Protein AF-A0AAI8VIU6-F1 (afdb_monomer_lite)

Radius of gyration: 18.52 Å; chains: 1; bounding box: 50×41×47 Å

Sequence (188 aa):
MPNLDAPPQEQQRVKAFQRTLTEMCPKNLAKLFKEANEAMGIRTATTTTSPNGTTLPAFSEHVLKIEKLGPNEEHFTVIDVPGIFRQETDGVTKESDIELVMSMVKKYKILKLAKNADPTMTRTMAVLTKPDLAIEQTTQQFAIDHVMGKRSDLPLGYYIVKNRGPDDANKSLEQGQTDERSFFAKTP

pLDDT: mean 80.93, std 12.35, range [40.0, 96.25]

InterPro domains:
  IPR022812 Dynamin [PTHR11566] (58-187)
  IPR027417 P-loop containing nucleoside triphosphate hydrolase [G3DSA:3.40.50.300] (3-188)
  IPR027417 P-loop containing nucleoside triphosphate hydrolase [SSF52540] (58-167)

Secondary structure (DSSP, 8-state):
---TTS-HHHHHHHHH-----S---HHHHHHHHHHHHHHHT---SS--B-TTSPBPPS--SS--------TT--S--------------TTT--HHHHHHHHHHHHSSHHHHHHHHH-TT-TT--EEEE-GGG--SHHHHHHHHHHHTTTT--STT-EEEE-PPPTT-TT--HHHHHHHHHHHHTS--

Foldseek 3Di:
DDDPPDDPVLRVLLVPDDDDDPDDDPVVVVVSVVVNCVSQQADDPVRQADPVRHGTHNDGPDDDDDDDDDPPDDPDDDDDAPDLDPDDDPPRDDPVNNVVSVCSVVVCVSVVVCCVVPVQLQVPEAEAEDVVSVPDPVSVVVLVCQQVVVPDPHNVTYYYFYADDPVCPPPDPVRRVVVRCVVVVDDD

Structure (mmCIF, N/CA/C/O backbone):
data_AF-A0AAI8VIU6-F1
#
_entry.id   AF-A0AAI8VIU6-F1
#
loop_
_atom_site.group_PDB
_atom_site.id
_atom_site.type_symbol
_atom_site.label_atom_id
_atom_site.label_alt_id
_atom_site.label_comp_id
_atom_site.label_asym_id
_atom_site.label_entity_id
_atom_site.label_seq_id
_atom_site.pdbx_PDB_ins_code
_atom_site.Cartn_x
_atom_site.Cartn_y
_atom_site.Cartn_z
_atom_site.occupancy
_atom_site.B_iso_or_equiv
_atom_site.auth_seq_id
_atom_site.auth_comp_id
_atom_site.auth_asym_id
_atom_site.auth_atom_id
_atom_site.pdbx_PDB_model_num
ATOM 1 N N . MET A 1 1 ? -13.557 1.739 0.443 1.00 87.00 1 MET A N 1
ATOM 2 C CA . MET A 1 1 ? -14.374 0.514 0.560 1.00 87.00 1 MET A CA 1
ATOM 3 C C . MET A 1 1 ? -14.494 0.142 2.030 1.00 87.00 1 MET A C 1
ATOM 5 O O . MET A 1 1 ? -13.471 0.071 2.706 1.00 87.00 1 MET A O 1
ATOM 9 N N . PRO A 1 2 ? -15.718 -0.048 2.539 1.00 89.88 2 PRO A N 1
ATOM 10 C CA . PRO A 1 2 ? -15.951 -0.366 3.944 1.00 89.88 2 PRO A CA 1
ATOM 11 C C . PRO A 1 2 ? -15.493 -1.786 4.288 1.00 89.88 2 PRO A C 1
ATOM 13 O O . PRO A 1 2 ? -15.481 -2.678 3.441 1.00 89.88 2 PRO A O 1
ATOM 16 N N . ASN A 1 3 ? -15.167 -1.984 5.562 1.00 87.50 3 ASN A N 1
ATOM 17 C CA . ASN A 1 3 ? -14.965 -3.301 6.143 1.00 87.50 3 ASN A CA 1
ATOM 18 C C . ASN A 1 3 ? -16.354 -3.888 6.386 1.00 87.50 3 ASN A C 1
ATOM 20 O O . ASN A 1 3 ? -17.183 -3.221 7.001 1.00 87.50 3 ASN A O 1
ATOM 24 N N . LEU A 1 4 ? -16.613 -5.097 5.894 1.00 85.12 4 LEU A N 1
ATOM 25 C CA . LEU A 1 4 ? -17.936 -5.718 6.001 1.00 85.12 4 LEU A CA 1
ATOM 26 C C . LEU A 1 4 ? -18.270 -6.134 7.439 1.00 85.12 4 LEU A C 1
ATOM 28 O O . LEU A 1 4 ? -19.445 -6.201 7.783 1.00 85.12 4 LEU A O 1
ATOM 32 N N . ASP A 1 5 ? -17.240 -6.336 8.263 1.00 86.94 5 ASP A N 1
ATOM 33 C CA . ASP A 1 5 ? -17.370 -6.706 9.674 1.00 86.94 5 ASP A CA 1
ATOM 34 C C . ASP A 1 5 ? -17.577 -5.478 10.592 1.00 86.94 5 ASP A C 1
ATOM 36 O O . ASP A 1 5 ? -17.826 -5.632 11.784 1.00 86.94 5 ASP A O 1
ATOM 40 N N . ALA A 1 6 ? -17.459 -4.248 10.068 1.00 88.19 6 ALA A N 1
ATOM 41 C CA . ALA A 1 6 ? -17.579 -3.026 10.868 1.00 88.19 6 ALA A CA 1
ATOM 42 C C . ALA A 1 6 ? -19.047 -2.655 11.161 1.00 88.19 6 ALA A C 1
ATOM 44 O O . ALA A 1 6 ? -19.933 -2.999 10.371 1.00 88.19 6 ALA A O 1
ATOM 45 N N . PRO A 1 7 ? -19.331 -1.888 12.232 1.00 92.62 7 PRO A N 1
ATOM 46 C CA . PRO A 1 7 ? -20.672 -1.384 12.518 1.00 92.62 7 PRO A CA 1
ATOM 47 C C . PRO A 1 7 ? -21.303 -0.654 11.315 1.00 92.62 7 PRO A C 1
ATOM 49 O O . PRO A 1 7 ? -20.601 0.075 10.605 1.00 92.62 7 PRO A O 1
ATOM 52 N N . PRO A 1 8 ? -22.629 -0.762 11.088 1.00 93.56 8 PRO A N 1
ATOM 53 C CA . PRO A 1 8 ? -23.290 -0.149 9.931 1.00 93.56 8 PRO A CA 1
ATOM 54 C C . PRO A 1 8 ? -23.031 1.355 9.785 1.00 93.56 8 PRO A C 1
ATOM 56 O O . PRO A 1 8 ? -22.855 1.850 8.672 1.00 93.56 8 PRO A O 1
ATOM 59 N N . GLN A 1 9 ? -22.944 2.075 10.906 1.00 91.12 9 GLN A N 1
ATOM 60 C CA . GLN A 1 9 ? -22.657 3.508 10.926 1.00 91.12 9 GLN A CA 1
ATOM 61 C C . GLN A 1 9 ? -21.254 3.826 10.385 1.00 91.12 9 GLN A C 1
ATOM 63 O O . GLN A 1 9 ? -21.085 4.765 9.605 1.00 91.12 9 GLN A O 1
ATOM 68 N N . GLU A 1 10 ? -20.251 3.018 10.736 1.00 91.19 10 GLU A N 1
ATOM 69 C CA . GLU A 1 10 ? -18.896 3.147 10.194 1.00 91.19 10 GLU A CA 1
ATOM 70 C C . GLU A 1 10 ? -18.863 2.803 8.709 1.00 91.19 10 GLU A C 1
ATOM 72 O O . GLU A 1 10 ? -18.290 3.549 7.912 1.00 91.19 10 GLU A O 1
ATOM 77 N N . GLN A 1 11 ? -19.545 1.726 8.308 1.00 93.19 11 GLN A N 1
ATOM 78 C CA . GLN A 1 11 ? -19.643 1.365 6.896 1.00 93.19 11 GLN A CA 1
ATOM 79 C C . GLN A 1 11 ? -20.278 2.485 6.066 1.00 93.19 11 GLN A C 1
ATOM 81 O O . GLN A 1 11 ? -19.796 2.784 4.974 1.00 93.19 11 GLN A O 1
ATOM 86 N N . GLN A 1 12 ? -21.347 3.111 6.566 1.00 93.94 12 GLN A N 1
ATOM 87 C CA . GLN A 1 12 ? -22.023 4.212 5.884 1.00 93.94 12 GLN A CA 1
ATOM 88 C C . GLN A 1 12 ? -21.119 5.441 5.767 1.00 93.94 12 GLN A C 1
ATOM 90 O O . GLN A 1 12 ? -21.006 6.007 4.679 1.00 93.94 12 GLN A O 1
ATOM 95 N N . ARG A 1 13 ? -20.417 5.806 6.847 1.00 94.19 13 ARG A N 1
ATOM 96 C CA . ARG A 1 13 ? -19.442 6.905 6.859 1.00 94.19 13 ARG A CA 1
ATOM 97 C C . ARG A 1 13 ? -18.342 6.705 5.812 1.00 94.19 13 ARG A C 1
ATOM 99 O O . ARG A 1 13 ? -18.061 7.616 5.040 1.00 94.19 13 ARG A O 1
ATOM 106 N N . VAL A 1 14 ? -17.780 5.500 5.723 1.00 95.25 14 VAL A N 1
ATOM 107 C CA . VAL A 1 14 ? -16.731 5.167 4.743 1.00 95.25 14 VAL A CA 1
ATOM 108 C C . VAL A 1 14 ? -17.271 5.097 3.315 1.00 95.25 14 VAL A C 1
ATOM 110 O O . VAL A 1 14 ? -16.580 5.503 2.386 1.00 95.25 14 VAL A O 1
ATOM 113 N N . LYS A 1 15 ? -18.498 4.601 3.103 1.00 94.50 15 LYS A N 1
ATOM 114 C CA . LYS A 1 15 ? -19.142 4.597 1.774 1.00 94.50 15 LYS A CA 1
ATOM 115 C C . LYS A 1 15 ? -19.434 6.012 1.267 1.00 94.50 15 LYS A C 1
ATOM 117 O O . LYS A 1 15 ? -19.344 6.247 0.065 1.00 94.50 15 LYS A O 1
ATOM 122 N N . ALA A 1 16 ? -19.782 6.931 2.168 1.00 95.56 16 ALA A N 1
ATOM 123 C CA . ALA A 1 16 ? -20.054 8.328 1.839 1.00 95.56 16 ALA A CA 1
ATOM 124 C C . ALA A 1 16 ? -18.782 9.120 1.490 1.00 95.56 16 ALA A C 1
ATOM 126 O O . ALA A 1 16 ? -18.861 10.169 0.851 1.00 95.56 16 ALA A O 1
ATOM 127 N N . PHE A 1 17 ? -17.603 8.634 1.886 1.00 96.25 17 PHE A N 1
ATOM 128 C CA . PHE A 1 17 ? -16.340 9.273 1.545 1.00 96.25 17 PHE A CA 1
ATOM 129 C C . PHE A 1 17 ? -15.991 9.052 0.068 1.00 96.25 17 PHE A C 1
ATOM 131 O O . PHE A 1 17 ? -15.574 7.967 -0.338 1.00 96.25 17 PHE A O 1
ATOM 138 N N . GLN A 1 18 ? -16.139 10.107 -0.732 1.00 94.88 18 GLN A N 1
ATOM 139 C CA . GLN A 1 18 ? -15.708 10.154 -2.128 1.00 94.88 18 GLN A CA 1
ATOM 140 C C . GLN A 1 18 ? -15.050 11.499 -2.430 1.00 94.88 18 GLN A C 1
ATOM 142 O O . GLN A 1 18 ? -15.505 12.547 -1.958 1.00 94.88 18 GLN A O 1
ATOM 147 N N . ARG A 1 19 ? -13.971 11.474 -3.214 1.00 94.31 19 ARG A N 1
ATOM 148 C CA . ARG A 1 19 ? -13.240 12.661 -3.665 1.00 94.31 19 ARG A CA 1
ATOM 149 C C . ARG A 1 19 ? -12.858 12.503 -5.125 1.00 94.31 19 ARG A C 1
ATOM 151 O O . ARG A 1 19 ? -12.429 11.432 -5.534 1.00 94.31 19 ARG A O 1
ATOM 158 N N . THR A 1 20 ? -12.994 13.590 -5.873 1.00 94.25 20 THR A N 1
ATOM 159 C CA . THR A 1 20 ? -12.496 13.706 -7.246 1.00 94.25 20 THR A CA 1
ATOM 160 C C . THR A 1 20 ? -11.445 14.802 -7.262 1.00 94.25 20 THR A C 1
ATOM 162 O O . THR A 1 20 ? -11.694 15.900 -6.763 1.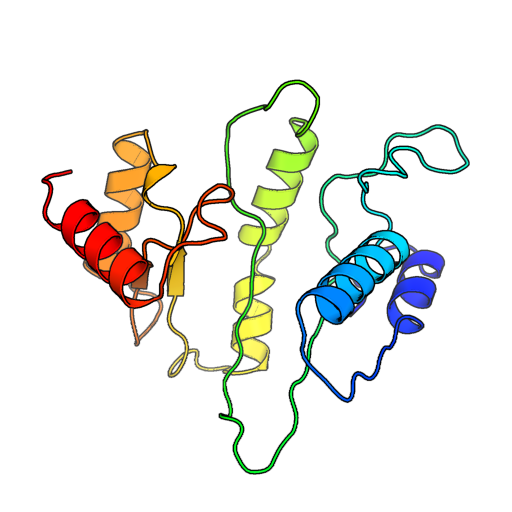00 94.25 20 THR A O 1
ATOM 165 N N . LEU A 1 21 ? -10.268 14.494 -7.798 1.00 91.12 21 LEU A N 1
ATOM 166 C CA . LEU A 1 21 ? -9.162 15.432 -7.946 1.00 91.12 21 LEU A CA 1
ATOM 167 C C . LEU A 1 21 ? -8.860 15.580 -9.437 1.00 91.12 21 LEU A C 1
ATOM 169 O O . LEU A 1 21 ? -8.736 14.581 -10.137 1.00 91.12 21 LEU A O 1
ATOM 173 N N . THR A 1 22 ? -8.729 16.816 -9.911 1.00 89.06 22 THR A N 1
ATOM 174 C CA . THR A 1 22 ? -8.290 17.110 -11.286 1.00 89.06 22 THR A CA 1
ATOM 175 C C . THR A 1 22 ? -6.771 17.054 -11.422 1.00 89.06 22 THR A C 1
ATOM 177 O O . THR A 1 22 ? -6.258 16.792 -12.504 1.00 89.06 22 THR A O 1
ATOM 180 N N . GLU A 1 23 ? -6.050 17.268 -10.318 1.00 87.19 23 GLU A N 1
ATOM 181 C CA . GLU A 1 23 ? -4.590 17.288 -10.272 1.00 87.19 23 GLU A CA 1
ATOM 182 C C . GLU A 1 23 ? -4.052 16.450 -9.109 1.00 87.19 23 GLU A C 1
ATOM 184 O O . GLU A 1 23 ? -4.394 16.662 -7.937 1.00 87.19 23 GLU A O 1
ATOM 189 N N . MET A 1 24 ? -3.143 15.535 -9.444 1.00 84.19 24 MET A N 1
ATOM 190 C CA . MET A 1 24 ? -2.381 14.718 -8.500 1.00 84.19 24 MET A CA 1
ATOM 191 C C . MET A 1 24 ? -1.124 15.471 -8.055 1.00 84.19 24 MET A C 1
ATOM 193 O O . MET A 1 24 ? -0.029 15.223 -8.551 1.00 84.19 24 MET A O 1
ATOM 197 N N . CYS A 1 25 ? -1.281 16.409 -7.120 1.00 88.00 25 CYS A N 1
ATOM 198 C CA . CYS A 1 25 ? -0.155 17.107 -6.497 1.00 88.00 25 CYS A CA 1
ATOM 199 C C . CYS A 1 25 ? 0.010 16.705 -5.017 1.00 88.00 25 CYS A C 1
ATOM 201 O O . CYS A 1 25 ? -0.971 16.307 -4.374 1.00 88.00 25 CYS A O 1
ATOM 203 N N . PRO A 1 26 ? 1.219 16.845 -4.432 1.00 86.38 26 PRO A N 1
ATOM 204 C CA . PRO A 1 26 ? 1.483 16.443 -3.047 1.00 86.38 26 PRO A CA 1
ATOM 205 C C . PRO A 1 26 ? 0.524 17.071 -2.029 1.00 86.38 26 PRO A C 1
ATOM 207 O O . PRO A 1 26 ? 0.070 16.402 -1.105 1.00 86.38 26 PRO A O 1
ATOM 210 N N . LYS A 1 27 ? 0.152 18.342 -2.225 1.00 89.38 27 LYS A N 1
ATOM 211 C CA . LYS A 1 27 ? -0.776 19.064 -1.343 1.00 89.38 27 LYS A CA 1
ATOM 212 C C . LYS A 1 27 ? -2.185 18.463 -1.368 1.00 89.38 27 LYS A C 1
ATOM 214 O O . LYS A 1 27 ? -2.793 18.286 -0.313 1.00 89.38 27 LYS A O 1
ATOM 219 N N . ASN A 1 28 ? -2.696 18.139 -2.557 1.00 91.50 28 ASN A N 1
ATOM 220 C CA . ASN A 1 28 ? -4.022 17.540 -2.714 1.00 91.50 28 ASN A CA 1
ATOM 221 C C . ASN A 1 28 ? -4.056 16.124 -2.134 1.00 91.50 28 ASN A C 1
ATOM 223 O O . ASN A 1 28 ? -5.004 15.778 -1.434 1.00 91.50 28 ASN A O 1
ATOM 227 N N . LEU A 1 29 ? -2.998 15.340 -2.359 1.00 90.88 29 LEU A N 1
ATOM 228 C CA . LEU A 1 29 ? -2.859 14.001 -1.787 1.00 90.88 29 LEU A CA 1
ATOM 229 C C . LEU A 1 29 ? -2.755 14.033 -0.260 1.00 90.88 29 LEU A C 1
ATOM 231 O O . LEU A 1 29 ? -3.456 13.283 0.409 1.00 90.88 29 LEU A O 1
ATOM 235 N N . ALA A 1 30 ? -1.958 14.937 0.311 1.00 89.12 30 ALA A N 1
ATOM 236 C CA . ALA A 1 30 ? -1.862 15.090 1.763 1.00 89.12 30 ALA A CA 1
ATOM 237 C C . ALA A 1 30 ? -3.226 15.423 2.392 1.00 89.12 30 ALA A C 1
ATOM 239 O O . ALA A 1 30 ? -3.609 14.841 3.409 1.00 89.12 30 ALA A O 1
ATOM 240 N N . LYS A 1 31 ? -3.994 16.317 1.754 1.00 91.06 31 LYS A N 1
ATOM 241 C CA . LYS A 1 31 ? -5.365 16.632 2.171 1.00 91.06 31 LYS A CA 1
ATOM 242 C C . LYS A 1 31 ? -6.286 15.412 2.050 1.00 91.06 31 LYS A C 1
ATOM 244 O O . LYS A 1 31 ? -7.005 15.114 2.998 1.00 91.06 31 LYS A O 1
ATOM 249 N N . LEU A 1 32 ? -6.230 14.693 0.927 1.00 93.88 32 LEU A N 1
ATOM 250 C CA . LEU A 1 32 ? -7.004 13.469 0.703 1.00 93.88 32 LEU A CA 1
ATOM 251 C C . LEU A 1 32 ? -6.738 12.433 1.798 1.00 93.88 32 LEU A C 1
ATOM 253 O O . LEU A 1 32 ? -7.688 11.909 2.369 1.00 93.88 32 LEU A O 1
ATOM 257 N N . PHE A 1 33 ? -5.469 12.161 2.113 1.00 91.12 33 PHE A N 1
ATOM 258 C CA . PHE A 1 33 ? -5.102 11.196 3.147 1.00 91.12 33 PHE A CA 1
ATOM 259 C C . PHE A 1 33 ? -5.591 11.622 4.528 1.00 91.12 33 PHE A C 1
ATOM 261 O O . PHE A 1 33 ? -6.117 10.792 5.263 1.00 91.12 33 PHE A O 1
ATOM 268 N N . LYS A 1 34 ? -5.502 12.913 4.868 1.00 90.50 34 LYS A N 1
ATOM 269 C CA . LYS A 1 34 ? -6.047 13.419 6.132 1.00 90.50 34 LYS A CA 1
ATOM 270 C C . LYS A 1 34 ? -7.551 13.149 6.247 1.00 90.50 34 LYS A C 1
ATOM 272 O O . LYS A 1 34 ? -7.992 12.566 7.233 1.00 90.50 34 LYS A O 1
ATOM 277 N N . GLU A 1 35 ? -8.323 13.530 5.234 1.00 92.81 35 GLU A N 1
ATOM 278 C CA . GLU A 1 35 ? -9.779 13.342 5.244 1.00 92.81 35 GLU A CA 1
ATOM 279 C C . GLU A 1 35 ? -10.170 11.856 5.197 1.00 92.81 35 GLU A C 1
ATOM 281 O O . GLU A 1 35 ? -11.150 11.444 5.817 1.00 92.81 35 GLU A O 1
ATOM 286 N N . ALA A 1 36 ? -9.390 11.034 4.493 1.00 93.94 36 ALA A N 1
ATOM 287 C CA . ALA A 1 36 ? -9.575 9.591 4.451 1.00 93.94 36 ALA A CA 1
ATOM 288 C C . ALA A 1 36 ? -9.325 8.953 5.828 1.00 93.94 36 ALA A C 1
ATOM 290 O O . ALA A 1 36 ? -10.112 8.110 6.256 1.00 93.94 36 ALA A O 1
ATOM 291 N N . ASN A 1 37 ? -8.283 9.383 6.549 1.00 91.12 37 ASN A N 1
ATOM 292 C CA . ASN A 1 37 ? -7.990 8.917 7.907 1.00 91.12 37 ASN A CA 1
ATOM 293 C C . ASN A 1 37 ? -9.135 9.255 8.868 1.00 91.12 37 ASN A C 1
ATOM 295 O O . ASN A 1 37 ? -9.598 8.392 9.617 1.00 91.12 37 ASN A O 1
ATOM 299 N N . GLU A 1 38 ? -9.652 10.484 8.789 1.00 90.25 38 GLU A N 1
ATOM 300 C CA . GLU A 1 38 ? -10.825 10.915 9.552 1.00 90.25 38 GLU A CA 1
ATOM 301 C C . GLU A 1 38 ? -12.051 10.059 9.213 1.00 90.25 38 GLU A C 1
ATOM 303 O O . GLU A 1 38 ? -12.700 9.545 10.120 1.00 90.25 38 GLU A O 1
ATOM 308 N N . ALA A 1 39 ? -12.339 9.827 7.926 1.00 92.88 39 ALA A N 1
ATOM 309 C CA . ALA A 1 39 ? -13.462 9.004 7.470 1.00 92.88 39 ALA A CA 1
ATOM 310 C C . ALA A 1 39 ? -13.328 7.517 7.835 1.00 92.88 39 ALA A C 1
ATOM 312 O O . ALA A 1 39 ? -14.340 6.841 8.016 1.00 92.88 39 ALA A O 1
ATOM 313 N N . MET A 1 40 ? -12.102 7.010 7.972 1.00 92.25 40 MET A N 1
ATOM 314 C CA . MET A 1 40 ? -11.817 5.645 8.420 1.00 92.25 40 MET A CA 1
ATOM 315 C C . MET A 1 40 ? -11.732 5.522 9.945 1.00 92.25 40 MET A C 1
ATOM 317 O O . MET A 1 40 ? -11.794 4.412 10.461 1.00 92.25 40 MET A O 1
ATOM 321 N N . GLY A 1 41 ? -11.690 6.640 10.679 1.00 89.44 41 GLY A N 1
ATOM 322 C CA . GLY A 1 41 ? -11.668 6.651 12.145 1.00 89.44 41 GLY A CA 1
ATOM 323 C C . GLY A 1 41 ? -10.330 6.216 12.741 1.00 89.44 41 GLY A C 1
ATOM 324 O O . GLY A 1 41 ? -10.317 5.630 13.818 1.00 89.44 41 GLY A O 1
ATOM 325 N N . ILE A 1 42 ? -9.224 6.482 12.047 1.00 87.50 42 ILE A N 1
ATOM 326 C CA . ILE A 1 42 ? -7.872 6.206 12.549 1.00 87.50 42 ILE A CA 1
ATOM 327 C C . ILE A 1 42 ? -7.213 7.480 13.055 1.00 87.50 42 ILE A C 1
ATOM 329 O O . ILE A 1 42 ? -7.580 8.587 12.649 1.00 87.50 42 ILE A O 1
ATOM 333 N N . ARG A 1 43 ? -6.246 7.329 13.963 1.00 83.62 43 ARG A N 1
ATOM 334 C CA . ARG A 1 43 ? -5.577 8.477 14.578 1.00 83.62 43 ARG A CA 1
ATOM 335 C C . ARG A 1 43 ? -4.882 9.337 13.520 1.00 83.62 43 ARG A C 1
ATOM 337 O O . ARG A 1 43 ? -4.262 8.836 12.584 1.00 83.62 43 ARG A O 1
ATOM 344 N N . THR A 1 44 ? -4.929 10.647 13.714 1.00 80.56 44 THR A N 1
ATOM 345 C CA . THR A 1 44 ? -4.166 11.628 12.937 1.00 80.56 44 THR A CA 1
ATOM 346 C C . THR A 1 44 ? -3.268 12.439 13.868 1.00 80.56 44 THR A C 1
ATOM 348 O O . THR A 1 44 ? -3.397 12.365 15.090 1.00 80.56 44 THR A O 1
ATOM 351 N N . ALA A 1 45 ? -2.375 13.254 13.301 1.00 74.00 45 ALA A N 1
ATOM 352 C CA . ALA A 1 45 ? -1.532 14.160 14.086 1.00 74.00 45 ALA A CA 1
ATOM 353 C C . ALA A 1 45 ? -2.347 15.128 14.966 1.00 74.00 45 ALA A C 1
ATOM 355 O O . ALA A 1 45 ? -1.873 15.555 16.013 1.00 74.00 45 ALA A O 1
ATOM 356 N N . THR A 1 46 ? -3.574 15.464 14.554 1.00 76.44 46 THR A N 1
ATOM 357 C CA . THR A 1 46 ? -4.446 16.418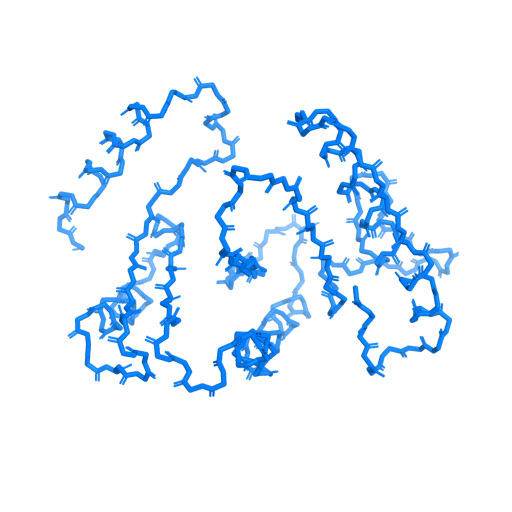 15.255 1.00 76.44 46 THR A CA 1
ATOM 358 C C . THR A 1 46 ? -5.563 15.753 16.055 1.00 76.44 46 THR A C 1
ATOM 360 O O . THR A 1 46 ? -6.202 16.415 16.866 1.00 76.44 46 THR A O 1
ATOM 363 N N . THR A 1 47 ? -5.834 14.467 15.827 1.00 78.25 47 THR A N 1
ATOM 364 C CA . THR A 1 47 ? -6.987 13.773 16.409 1.00 78.25 47 THR A CA 1
ATOM 365 C C . THR A 1 47 ? -6.578 12.373 16.832 1.00 78.25 47 THR A C 1
ATOM 367 O O . THR A 1 47 ? -6.454 11.465 16.013 1.00 78.25 47 THR A O 1
ATOM 370 N N . THR A 1 48 ? -6.349 12.204 18.132 1.00 80.88 48 THR A N 1
ATOM 371 C CA . THR A 1 48 ? -5.853 10.951 18.718 1.00 80.88 48 THR A CA 1
ATOM 372 C C . THR A 1 48 ? -6.908 10.217 19.541 1.00 80.88 48 THR A C 1
ATOM 374 O O . THR A 1 48 ? -6.716 9.042 19.853 1.00 80.88 48 THR A O 1
ATOM 377 N N . THR A 1 49 ? -8.024 10.875 19.862 1.00 82.31 49 THR A N 1
ATOM 378 C CA . THR A 1 49 ? -9.113 10.338 20.679 1.00 82.31 49 THR A CA 1
ATOM 379 C C . THR A 1 49 ? -10.466 10.466 19.980 1.00 82.31 49 THR A C 1
ATOM 381 O O . THR A 1 49 ? -10.734 11.405 19.232 1.00 82.31 49 THR A O 1
ATOM 384 N N . SER A 1 50 ? -11.319 9.477 20.223 1.00 77.88 50 SER A N 1
ATOM 385 C CA . SER A 1 50 ? -12.738 9.455 19.886 1.00 77.88 50 SER A CA 1
ATOM 386 C C . SER A 1 50 ? -13.515 10.448 20.766 1.00 77.88 50 SER A C 1
ATOM 388 O O . SER A 1 50 ? -13.068 10.732 21.882 1.00 77.88 50 SER A O 1
ATOM 390 N N . PRO A 1 51 ? -14.710 10.919 20.346 1.00 76.38 51 PRO A N 1
ATOM 391 C CA . PRO A 1 51 ? -15.613 11.709 21.194 1.00 76.38 51 PRO A CA 1
ATOM 392 C C . PRO A 1 51 ? -15.897 11.089 22.570 1.00 76.38 51 PRO A C 1
ATOM 394 O O . PRO A 1 51 ? -16.166 11.807 23.526 1.00 76.38 51 PRO A O 1
ATOM 397 N N . ASN A 1 52 ? -15.779 9.763 22.687 1.00 77.88 52 ASN A N 1
ATOM 398 C CA . ASN A 1 52 ? -15.998 9.023 23.931 1.00 77.88 52 ASN A CA 1
ATOM 399 C C . ASN A 1 52 ? -14.731 8.924 24.810 1.00 77.88 52 ASN A C 1
ATOM 401 O O . ASN A 1 52 ? -14.703 8.150 25.762 1.00 77.88 52 ASN A O 1
ATOM 405 N N . GLY A 1 53 ? -13.657 9.646 24.471 1.00 78.56 53 GLY A N 1
ATOM 406 C CA . GLY A 1 53 ? -12.393 9.667 25.216 1.00 78.56 53 GLY A CA 1
ATOM 407 C C . GLY A 1 53 ? -11.455 8.484 24.951 1.00 78.56 53 GLY A C 1
ATOM 408 O O . GLY A 1 53 ? -10.352 8.448 25.492 1.00 78.56 53 GLY A O 1
ATOM 409 N N . THR A 1 54 ? -11.840 7.524 24.106 1.00 81.06 5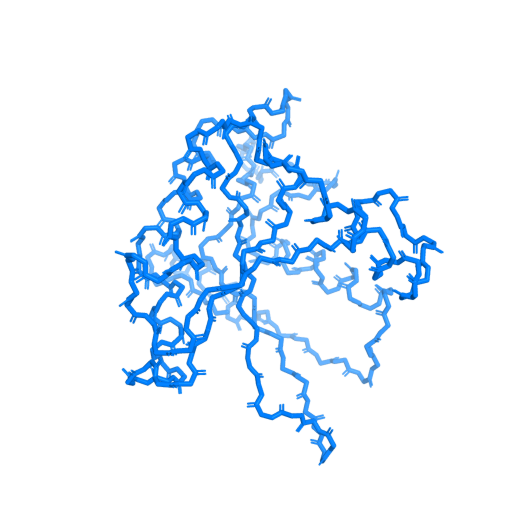4 THR A N 1
ATOM 410 C CA . THR A 1 54 ? -10.996 6.368 23.764 1.00 81.06 54 THR A CA 1
ATOM 411 C C . THR A 1 54 ? -9.945 6.728 22.716 1.00 81.06 54 THR A C 1
ATOM 413 O O . THR A 1 54 ? -10.214 7.499 21.800 1.00 81.06 54 THR A O 1
ATOM 416 N N . THR A 1 55 ? -8.732 6.178 22.818 1.00 80.88 55 THR A N 1
ATOM 417 C CA . THR A 1 55 ? -7.694 6.370 21.789 1.00 80.88 55 THR A CA 1
ATOM 418 C C . THR A 1 55 ? -8.137 5.749 20.463 1.00 80.88 55 THR A C 1
ATOM 420 O O . THR A 1 55 ? -8.589 4.606 20.444 1.00 80.88 55 THR A O 1
ATOM 423 N N . LEU A 1 56 ? -7.993 6.488 19.360 1.00 82.50 56 LEU A N 1
ATOM 424 C CA . LEU A 1 56 ? -8.268 5.968 18.019 1.00 82.50 56 LEU A CA 1
ATOM 425 C C . LEU A 1 56 ? -7.188 4.960 17.590 1.00 82.50 56 LEU A C 1
ATOM 427 O O . LEU A 1 56 ? -6.016 5.159 17.927 1.00 82.50 56 LEU A O 1
ATOM 431 N N . PRO A 1 57 ? -7.553 3.911 16.830 1.00 82.88 57 PRO A N 1
ATOM 432 C CA . PRO A 1 57 ? -6.595 2.929 16.330 1.00 82.88 57 PRO A CA 1
ATOM 433 C C . PRO A 1 57 ? -5.608 3.555 15.335 1.00 82.88 57 PRO A C 1
ATOM 435 O O . PRO A 1 57 ? -5.923 4.543 14.662 1.00 82.88 57 PRO A O 1
ATOM 438 N N . ALA A 1 58 ? -4.412 2.971 15.223 1.00 78.06 58 ALA A N 1
ATOM 439 C CA . ALA A 1 58 ? -3.412 3.404 14.246 1.00 78.06 58 ALA A CA 1
ATOM 440 C C . ALA A 1 58 ? -3.746 2.937 12.816 1.00 78.06 58 ALA A C 1
ATOM 442 O O . ALA A 1 58 ? -3.418 3.625 11.851 1.00 78.06 58 ALA A O 1
ATOM 443 N N . PHE A 1 59 ? -4.437 1.799 12.680 1.00 82.00 59 PHE A N 1
ATOM 444 C CA . PHE A 1 59 ? -4.796 1.193 11.395 1.00 82.00 59 PHE A CA 1
ATOM 445 C C . PHE A 1 59 ? -6.302 0.940 11.273 1.00 82.00 59 PHE A C 1
ATOM 447 O O . PHE A 1 59 ? -7.015 0.820 12.268 1.00 82.00 59 PHE A O 1
ATOM 454 N N . SER A 1 60 ? -6.791 0.839 10.034 1.00 85.31 60 SER A N 1
ATOM 455 C CA . SER A 1 60 ? -8.186 0.514 9.721 1.00 85.31 60 SER A CA 1
ATOM 456 C C . SER A 1 60 ? -8.262 -0.668 8.773 1.00 85.31 60 SER A C 1
ATOM 458 O O . SER A 1 60 ? -7.477 -0.762 7.835 1.00 85.31 60 SER A O 1
ATOM 460 N N . GLU A 1 61 ? -9.248 -1.547 8.968 1.00 84.81 61 GLU A N 1
ATOM 461 C CA . GLU A 1 61 ? -9.568 -2.598 7.991 1.00 84.81 61 GLU A CA 1
ATOM 462 C C . GLU A 1 61 ? -10.359 -2.075 6.778 1.00 84.81 61 GLU A C 1
ATOM 464 O O . GLU A 1 61 ? -10.692 -2.844 5.869 1.00 84.81 61 GLU A O 1
ATOM 469 N N . HIS A 1 62 ? -10.709 -0.788 6.765 1.00 88.94 62 HIS A N 1
ATOM 470 C CA . HIS A 1 62 ? -11.248 -0.111 5.593 1.00 88.94 62 HIS A CA 1
ATOM 471 C C . HIS A 1 62 ? -10.165 0.079 4.525 1.00 88.94 62 HIS A C 1
ATOM 473 O O . HIS A 1 62 ? -9.005 0.322 4.834 1.00 88.94 62 HIS A O 1
ATOM 479 N N . VAL A 1 63 ? -10.553 -0.003 3.250 1.00 88.69 63 VAL A N 1
ATOM 480 C CA . VAL A 1 63 ? -9.619 0.141 2.121 1.00 88.69 63 VAL A CA 1
ATOM 481 C C . VAL A 1 63 ? -9.845 1.485 1.445 1.00 88.69 63 VAL A C 1
ATOM 483 O O . VAL A 1 63 ? -10.937 1.735 0.923 1.00 88.69 63 VAL A O 1
ATOM 486 N N . LEU A 1 64 ? -8.828 2.344 1.401 1.00 91.50 64 LEU A N 1
ATOM 487 C CA . LEU A 1 64 ? -8.843 3.525 0.542 1.00 91.50 64 LEU A CA 1
ATOM 488 C C . LEU A 1 64 ? -8.555 3.092 -0.902 1.00 91.50 64 LEU A C 1
ATOM 490 O O . LEU A 1 64 ? -7.510 2.518 -1.184 1.00 91.50 64 LEU A O 1
ATOM 494 N N . LYS A 1 65 ? -9.495 3.357 -1.813 1.00 91.50 65 LYS A N 1
ATOM 495 C CA . LYS A 1 65 ? -9.336 3.088 -3.247 1.00 91.50 65 LYS A CA 1
ATOM 496 C C . LYS A 1 65 ? -9.085 4.415 -3.956 1.00 91.50 65 LYS A C 1
ATOM 498 O O . LYS A 1 65 ? -9.911 5.318 -3.844 1.00 91.50 65 LYS A O 1
ATOM 503 N N . ILE A 1 66 ? -7.961 4.520 -4.658 1.00 91.50 66 ILE A N 1
ATOM 504 C CA . ILE A 1 66 ? -7.606 5.680 -5.482 1.00 91.50 66 ILE A CA 1
ATOM 505 C C . ILE A 1 66 ? -7.589 5.209 -6.933 1.00 91.50 66 ILE A C 1
ATOM 507 O O . ILE A 1 66 ? -6.904 4.243 -7.257 1.00 91.50 66 ILE A O 1
ATOM 511 N N . GLU A 1 67 ? -8.359 5.871 -7.793 1.00 91.25 67 GLU A N 1
ATOM 512 C CA . GLU A 1 67 ? -8.466 5.536 -9.215 1.00 91.25 67 GLU A CA 1
ATOM 513 C C . GLU A 1 67 ? -7.967 6.718 -10.040 1.00 91.25 67 GLU A C 1
ATOM 515 O O . GLU A 1 67 ? -8.538 7.808 -9.984 1.00 91.25 67 GLU A O 1
ATOM 520 N N . LYS A 1 68 ? -6.886 6.502 -10.794 1.00 90.38 68 LYS A N 1
ATOM 521 C CA . LYS A 1 68 ? -6.389 7.454 -11.785 1.00 90.38 68 LYS A CA 1
ATOM 522 C C . LYS A 1 68 ? -6.926 7.023 -13.146 1.00 90.38 68 LYS A C 1
ATOM 524 O O . LYS A 1 68 ? -6.687 5.899 -13.573 1.00 90.38 68 LYS A O 1
ATOM 529 N N . LEU A 1 69 ? -7.696 7.898 -13.785 1.00 88.25 69 LEU A N 1
ATOM 530 C CA . LEU A 1 69 ? -8.378 7.621 -15.046 1.00 88.25 69 LEU A CA 1
ATOM 531 C C . LEU A 1 69 ? -7.797 8.518 -16.136 1.00 88.25 69 LEU A C 1
ATOM 533 O O . LEU A 1 69 ? -7.649 9.723 -15.933 1.00 88.25 69 LEU A O 1
ATOM 537 N N . GLY A 1 70 ? -7.508 7.947 -17.298 1.00 87.81 70 GLY A N 1
ATOM 538 C CA . GLY A 1 70 ? -7.033 8.699 -18.450 1.00 87.81 70 GLY A CA 1
ATOM 539 C C . GLY A 1 70 ? -6.658 7.781 -19.612 1.00 87.81 70 GLY A C 1
ATOM 540 O O . GLY A 1 70 ? -6.421 6.595 -19.399 1.00 87.81 70 GLY A O 1
ATOM 541 N N . PRO A 1 71 ? -6.589 8.312 -20.843 1.00 90.62 71 PRO A N 1
ATOM 542 C CA . PRO A 1 71 ? -6.252 7.522 -22.030 1.00 90.62 71 PRO A CA 1
ATOM 543 C C . PRO A 1 71 ? -4.799 7.019 -22.042 1.00 90.62 71 PRO A C 1
ATOM 545 O O . PRO A 1 71 ? -4.487 6.096 -22.783 1.00 90.62 71 PRO A O 1
ATOM 548 N N . ASN A 1 72 ? -3.926 7.620 -21.226 1.00 89.38 72 ASN A N 1
ATOM 549 C CA . ASN A 1 72 ? -2.500 7.292 -21.134 1.00 89.38 72 ASN A CA 1
ATOM 550 C C . ASN A 1 72 ? -2.146 6.544 -19.837 1.00 89.38 72 ASN A C 1
ATOM 552 O O . ASN A 1 72 ? -0.974 6.457 -19.484 1.00 89.38 72 ASN A O 1
ATOM 556 N N . GLU A 1 73 ? -3.144 6.080 -19.083 1.00 87.56 73 GLU A N 1
ATOM 557 C CA . GLU A 1 73 ? -2.918 5.367 -17.827 1.00 87.56 73 GLU A CA 1
ATOM 558 C C . GLU A 1 73 ? -2.788 3.866 -18.069 1.00 87.56 73 GLU A C 1
ATOM 560 O O . GLU A 1 73 ? -3.560 3.269 -18.820 1.00 87.56 73 GLU A O 1
ATOM 565 N N . GLU A 1 74 ? -1.824 3.239 -17.402 1.00 84.50 74 GLU A N 1
ATOM 566 C CA . GLU A 1 74 ? -1.667 1.790 -17.455 1.00 84.50 74 GLU A CA 1
ATOM 567 C C . GLU A 1 74 ? -2.760 1.085 -16.643 1.00 84.50 74 GLU A C 1
ATOM 569 O O . GLU A 1 74 ? -3.177 1.538 -15.575 1.00 84.50 74 GLU A O 1
ATOM 574 N N . HIS A 1 75 ? -3.196 -0.081 -17.122 1.00 85.50 75 HIS A N 1
ATOM 575 C CA . HIS A 1 75 ? -4.153 -0.933 -16.417 1.00 85.50 75 HIS A CA 1
ATOM 576 C C . HIS A 1 75 ? -3.446 -1.751 -15.328 1.00 85.50 75 HIS A C 1
ATOM 578 O O . HIS A 1 75 ? -3.335 -2.976 -15.413 1.00 85.50 75 HIS A O 1
ATOM 584 N N . PHE A 1 76 ? -2.952 -1.065 -14.300 1.00 85.38 76 PHE A N 1
ATOM 585 C CA . PHE A 1 76 ? -2.225 -1.668 -13.189 1.00 85.38 76 PHE A CA 1
ATOM 586 C C . PHE A 1 76 ? -2.849 -1.300 -11.837 1.00 85.38 76 PHE A C 1
ATOM 588 O O . PHE A 1 76 ? -3.491 -0.265 -11.679 1.00 85.38 76 PHE A O 1
ATOM 595 N N . THR A 1 77 ? -2.704 -2.180 -10.845 1.00 85.94 77 THR A N 1
ATOM 596 C CA . THR A 1 77 ? -3.230 -1.981 -9.489 1.00 85.94 77 THR A CA 1
ATOM 597 C C . THR A 1 77 ? -2.116 -2.184 -8.479 1.00 85.94 77 THR A C 1
ATOM 599 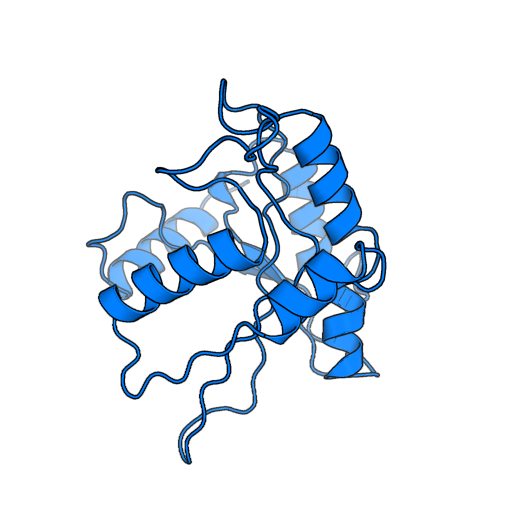O O . THR A 1 77 ? -1.551 -3.270 -8.384 1.00 85.94 77 THR A O 1
ATOM 602 N N . VAL A 1 78 ? -1.851 -1.146 -7.688 1.00 87.44 78 VAL A N 1
ATOM 603 C CA . VAL A 1 78 ? -0.981 -1.227 -6.513 1.00 87.44 78 VAL A CA 1
ATOM 604 C C . VAL A 1 78 ? -1.854 -1.416 -5.284 1.00 87.44 78 VAL A C 1
ATOM 606 O O . VAL A 1 78 ? -2.795 -0.653 -5.061 1.00 87.44 78 VAL A O 1
ATOM 609 N N . ILE A 1 79 ? -1.532 -2.425 -4.479 1.00 83.69 79 ILE A N 1
ATOM 610 C CA . ILE A 1 79 ? -2.138 -2.630 -3.165 1.00 83.69 79 ILE A CA 1
ATOM 611 C C . ILE A 1 79 ? -1.058 -2.316 -2.135 1.00 83.69 79 ILE A C 1
ATOM 613 O O . ILE A 1 79 ? -0.130 -3.102 -1.961 1.00 83.69 79 ILE A O 1
ATOM 617 N N . ASP A 1 80 ? -1.176 -1.160 -1.483 1.00 83.50 80 ASP A N 1
ATOM 618 C CA . ASP A 1 80 ? -0.332 -0.817 -0.339 1.00 83.50 80 ASP A CA 1
ATOM 619 C C . ASP A 1 80 ? -0.921 -1.417 0.939 1.00 83.50 80 ASP A C 1
ATOM 621 O O . ASP A 1 80 ? -2.138 -1.405 1.152 1.00 83.50 80 ASP A O 1
ATOM 625 N N . VAL A 1 81 ? -0.052 -1.989 1.766 1.00 74.75 81 VAL A N 1
ATOM 626 C CA . VAL A 1 81 ? -0.441 -2.764 2.943 1.00 74.75 81 VAL A CA 1
ATOM 627 C C . VAL A 1 81 ? 0.340 -2.254 4.146 1.00 74.75 81 VAL A C 1
ATOM 629 O O . VAL A 1 81 ? 1.533 -1.974 4.015 1.00 74.75 81 VAL A O 1
ATOM 632 N N . PRO A 1 82 ? -0.292 -2.126 5.328 1.00 70.00 82 PRO A N 1
ATOM 633 C CA . PRO A 1 82 ? 0.420 -1.725 6.531 1.00 70.00 82 PRO A CA 1
ATOM 634 C C . PRO A 1 82 ? 1.656 -2.598 6.762 1.00 70.00 82 PRO A C 1
ATOM 636 O O . PRO A 1 82 ? 1.584 -3.827 6.702 1.00 70.00 82 PRO A O 1
ATOM 639 N N . GLY A 1 83 ? 2.799 -1.954 7.006 1.00 63.16 83 GLY A N 1
ATOM 640 C CA . GLY A 1 83 ? 4.057 -2.653 7.238 1.00 63.16 83 GLY A CA 1
ATOM 641 C C . GLY A 1 83 ? 3.989 -3.509 8.501 1.00 63.16 83 GLY A C 1
ATOM 642 O O . GLY A 1 83 ? 3.578 -3.031 9.557 1.00 63.16 83 GLY A O 1
ATOM 643 N N . ILE A 1 84 ? 4.425 -4.765 8.399 1.00 55.59 84 ILE A N 1
ATOM 644 C CA . ILE A 1 84 ? 4.561 -5.687 9.531 1.00 55.59 84 ILE A CA 1
ATOM 645 C C . ILE A 1 84 ? 5.820 -5.293 10.308 1.00 55.59 84 ILE A C 1
ATOM 647 O O . ILE A 1 84 ? 6.858 -5.931 10.161 1.00 55.59 84 ILE A O 1
ATOM 651 N N . PHE A 1 85 ? 5.780 -4.219 11.094 1.00 53.56 85 PHE A N 1
ATOM 652 C CA . PHE A 1 85 ? 6.923 -3.868 11.937 1.00 53.56 85 PHE A CA 1
ATOM 653 C C . PHE A 1 85 ? 6.629 -4.124 13.412 1.00 53.56 85 PHE A C 1
ATOM 655 O O . PHE A 1 85 ? 5.706 -3.575 14.005 1.00 53.56 85 PHE A O 1
ATOM 662 N N . ARG A 1 86 ? 7.462 -5.025 13.948 1.00 44.78 86 ARG A N 1
ATOM 663 C CA . ARG A 1 86 ? 7.527 -5.606 15.297 1.00 44.78 86 ARG A CA 1
ATOM 664 C C . ARG A 1 86 ? 8.142 -4.683 16.353 1.00 44.78 86 ARG A C 1
ATOM 666 O O . ARG A 1 86 ? 8.472 -5.156 17.433 1.00 44.78 86 ARG A O 1
ATOM 673 N N . GLN A 1 87 ? 8.340 -3.403 16.060 1.00 42.66 87 GLN A N 1
ATOM 674 C CA . GLN A 1 87 ? 8.986 -2.498 17.003 1.00 42.66 87 GLN A CA 1
ATOM 675 C C . GLN A 1 87 ? 7.952 -1.522 17.553 1.00 42.66 87 GLN A C 1
ATOM 677 O O . GLN A 1 87 ? 7.465 -0.642 16.840 1.00 42.66 87 GLN A O 1
ATOM 682 N N . GLU A 1 88 ? 7.593 -1.728 18.820 1.00 40.00 88 GLU A N 1
ATOM 683 C CA . GLU A 1 88 ? 6.922 -0.724 19.638 1.00 40.00 88 GLU A CA 1
ATOM 684 C C . GLU A 1 88 ? 7.728 0.568 19.512 1.00 40.00 88 GLU A C 1
ATOM 686 O O . GLU A 1 88 ? 8.887 0.643 19.917 1.00 40.00 88 GLU A O 1
ATOM 691 N N . THR A 1 89 ? 7.154 1.577 18.867 1.00 44.78 89 THR A N 1
ATOM 692 C CA . THR A 1 89 ? 7.674 2.931 19.031 1.00 44.78 89 THR A CA 1
ATOM 693 C C . THR A 1 89 ? 6.875 3.512 20.182 1.00 44.78 89 THR A C 1
ATOM 695 O O . THR A 1 89 ? 5.650 3.611 20.061 1.00 44.78 89 THR A O 1
ATOM 698 N N . ASP A 1 90 ? 7.536 3.843 21.293 1.00 40.06 90 ASP A N 1
ATOM 699 C CA . ASP A 1 90 ? 6.879 4.398 22.480 1.00 40.06 90 ASP A CA 1
ATOM 700 C C . ASP A 1 90 ? 5.938 5.548 22.078 1.00 40.06 90 ASP A C 1
ATOM 702 O O . ASP A 1 90 ? 6.357 6.592 21.576 1.00 40.06 90 ASP A O 1
ATOM 706 N N . GLY A 1 91 ? 4.630 5.324 22.243 1.00 50.53 91 GLY A N 1
ATOM 707 C CA . GLY A 1 91 ? 3.576 6.290 21.916 1.00 50.53 91 GLY A CA 1
ATOM 708 C C . GLY A 1 91 ? 3.007 6.260 20.484 1.00 50.53 91 GLY A C 1
ATOM 709 O O . GLY A 1 91 ? 2.113 7.065 20.196 1.00 50.53 91 GLY A O 1
ATOM 710 N N . VAL A 1 92 ? 3.457 5.360 19.596 1.00 50.91 92 VAL A N 1
ATOM 711 C CA . VAL A 1 92 ? 2.993 5.273 18.190 1.00 50.91 92 VAL A CA 1
ATOM 712 C C . VAL A 1 92 ? 2.242 3.975 17.869 1.00 50.91 92 VAL A C 1
ATOM 714 O O . VAL A 1 92 ? 1.211 4.056 17.203 1.00 50.91 92 VAL A O 1
ATOM 717 N N . THR A 1 93 ? 2.697 2.811 18.345 1.00 52.78 93 THR A N 1
ATOM 718 C CA . THR A 1 93 ? 2.090 1.494 18.047 1.00 52.78 93 THR A CA 1
ATOM 719 C C . THR A 1 93 ? 1.937 0.647 19.314 1.00 52.78 93 THR A C 1
ATOM 721 O O . THR A 1 93 ? 2.876 0.523 20.094 1.00 52.78 93 THR A O 1
ATOM 724 N N . LYS A 1 94 ? 0.743 0.082 19.540 1.00 59.41 94 LYS A N 1
ATOM 725 C CA . LYS A 1 94 ? 0.433 -0.843 20.650 1.00 59.41 94 LYS A CA 1
ATOM 726 C C . LYS A 1 94 ? 0.482 -2.302 20.181 1.00 59.41 94 LYS A C 1
ATOM 728 O O . LYS A 1 94 ? 0.319 -2.573 18.995 1.00 59.41 94 LYS A O 1
ATOM 733 N N . GLU A 1 95 ? 0.589 -3.254 21.107 1.00 60.25 95 GLU A N 1
ATOM 734 C CA . GLU A 1 95 ? 0.508 -4.702 20.822 1.00 60.25 95 GLU A CA 1
ATOM 735 C C . GLU A 1 95 ? -0.747 -5.077 20.000 1.00 60.25 95 GLU A C 1
ATOM 737 O O . GLU A 1 95 ? -0.669 -5.829 19.027 1.00 60.25 95 GLU A O 1
ATOM 742 N N . SER A 1 96 ? -1.885 -4.432 20.282 1.00 62.19 96 SER A N 1
ATOM 743 C CA . SER A 1 96 ? -3.124 -4.578 19.504 1.00 62.19 96 SER A CA 1
ATOM 744 C C . SER A 1 96 ? -3.001 -4.125 18.042 1.00 62.19 96 SER A C 1
ATOM 746 O O . SER A 1 96 ? -3.682 -4.659 17.170 1.00 62.19 96 SER A O 1
ATOM 748 N N . ASP A 1 97 ? -2.146 -3.138 17.751 1.00 59.31 97 ASP A N 1
ATOM 749 C CA . ASP A 1 97 ? -1.892 -2.688 16.379 1.00 59.31 97 ASP A CA 1
ATOM 750 C C . ASP A 1 97 ? -1.069 -3.734 15.611 1.00 59.31 97 ASP A C 1
ATOM 752 O O . ASP A 1 97 ? -1.306 -3.948 14.422 1.00 59.31 97 ASP A O 1
ATOM 756 N N . ILE A 1 98 ? -0.155 -4.444 16.286 1.00 62.00 98 ILE A N 1
ATOM 757 C CA . ILE A 1 98 ? 0.625 -5.543 15.695 1.00 62.00 98 ILE A CA 1
ATOM 758 C C . ILE A 1 98 ? -0.292 -6.719 15.352 1.00 62.00 98 ILE A C 1
ATOM 760 O O . ILE A 1 98 ? -0.211 -7.257 14.245 1.00 62.00 98 ILE A O 1
ATOM 764 N N . GLU A 1 99 ? -1.191 -7.104 16.262 1.00 63.66 99 GLU A N 1
ATOM 765 C CA . GLU A 1 99 ? -2.197 -8.138 15.994 1.00 63.66 99 GLU A CA 1
ATOM 766 C C . GLU A 1 99 ? -3.108 -7.756 14.828 1.00 63.66 99 GLU A C 1
ATOM 768 O O . GLU A 1 99 ? -3.404 -8.591 13.972 1.00 63.66 99 GLU A O 1
ATOM 773 N N . LEU A 1 100 ? -3.507 -6.485 14.752 1.00 63.62 100 LEU A N 1
ATOM 774 C CA . LEU A 1 100 ? -4.330 -5.971 13.669 1.00 63.62 100 LEU A CA 1
ATOM 775 C C . LEU A 1 100 ? -3.595 -6.015 12.326 1.00 63.62 100 LEU A C 1
ATOM 777 O O . LEU A 1 100 ? -4.165 -6.497 11.352 1.00 63.62 100 LEU A O 1
ATOM 781 N N . VAL A 1 101 ? -2.331 -5.590 12.261 1.00 64.44 101 VAL A N 1
ATOM 782 C CA . VAL A 1 101 ? -1.515 -5.682 11.038 1.00 64.44 101 VAL A CA 1
ATOM 783 C C . VAL A 1 101 ? -1.316 -7.141 10.635 1.00 64.44 101 VAL A C 1
ATOM 785 O O . VAL A 1 101 ? -1.535 -7.505 9.480 1.00 64.44 101 VAL A O 1
ATOM 788 N N . MET A 1 102 ? -0.981 -8.012 11.589 1.00 62.53 102 MET A N 1
ATOM 789 C CA . MET A 1 102 ? -0.847 -9.445 11.337 1.00 62.53 102 MET A CA 1
ATOM 790 C C . MET A 1 102 ? -2.157 -10.063 10.857 1.00 62.53 102 MET A C 1
ATOM 792 O O . MET A 1 102 ? -2.134 -10.886 9.947 1.00 62.53 102 MET A O 1
ATOM 796 N N . SER A 1 103 ? -3.296 -9.655 11.415 1.00 62.84 103 SER A N 1
ATOM 797 C CA . SER A 1 103 ? -4.622 -10.027 10.931 1.00 62.84 103 SER A CA 1
ATOM 798 C C . SER A 1 103 ? -4.853 -9.485 9.521 1.00 62.84 103 SER A C 1
ATOM 800 O O . SER A 1 103 ? -5.197 -10.254 8.640 1.00 62.84 103 SER A O 1
ATOM 802 N N . MET A 1 104 ? -4.583 -8.216 9.222 1.00 63.81 104 MET A N 1
ATOM 803 C CA . MET A 1 104 ? -4.768 -7.643 7.880 1.00 63.81 104 MET A CA 1
ATOM 804 C C . MET A 1 104 ? -3.958 -8.375 6.807 1.00 63.81 104 MET A C 1
ATOM 806 O O . MET A 1 104 ? -4.475 -8.623 5.713 1.00 63.81 104 MET A O 1
ATOM 810 N N . VAL A 1 105 ? -2.721 -8.763 7.136 1.00 64.56 105 VAL A N 1
ATOM 811 C CA . VAL A 1 105 ? -1.862 -9.540 6.240 1.00 64.56 105 VAL A CA 1
ATOM 812 C C . VAL A 1 105 ? -2.316 -11.000 6.141 1.00 64.56 105 VAL A C 1
ATOM 814 O O . VAL A 1 105 ? -2.507 -11.507 5.034 1.00 64.56 105 VAL A O 1
ATOM 817 N N . LYS A 1 106 ? -2.525 -11.688 7.274 1.00 59.09 106 LYS A N 1
ATOM 818 C CA . LYS A 1 106 ? -2.881 -13.121 7.317 1.00 59.09 106 LYS A CA 1
ATOM 819 C C . LYS A 1 106 ? -4.312 -13.410 6.888 1.00 59.09 106 LYS A C 1
ATOM 821 O O . LYS A 1 106 ? -4.571 -14.471 6.329 1.00 59.09 106 LYS A O 1
ATOM 826 N N . LYS A 1 107 ? -5.257 -12.505 7.147 1.00 55.38 107 LYS A N 1
ATOM 827 C CA . LYS A 1 107 ? -6.698 -12.655 6.876 1.00 55.38 107 LYS A CA 1
ATOM 828 C C . LYS A 1 107 ? -6.977 -12.496 5.388 1.00 55.38 107 LYS A C 1
ATOM 830 O O . LYS A 1 107 ? -7.929 -11.822 5.038 1.00 55.38 107 LYS A O 1
ATOM 835 N N . TYR A 1 108 ? -6.153 -13.076 4.512 1.00 52.91 108 TYR A N 1
ATOM 836 C CA . TYR A 1 108 ? -6.349 -13.252 3.071 1.00 52.91 108 TYR A CA 1
ATOM 837 C C . TYR A 1 108 ? -6.836 -12.020 2.287 1.00 52.91 108 TYR A C 1
ATOM 839 O O . TYR A 1 108 ? -7.159 -12.160 1.116 1.00 52.91 108 TYR A O 1
ATOM 847 N N . LYS A 1 109 ? -6.912 -10.816 2.869 1.00 62.81 109 LYS A N 1
ATOM 848 C CA . LYS A 1 109 ? -7.617 -9.662 2.298 1.00 62.81 109 LYS A CA 1
ATOM 849 C C . LYS A 1 109 ? -6.803 -9.090 1.152 1.00 62.81 109 LYS A C 1
ATOM 851 O O . LYS A 1 109 ? -7.368 -8.830 0.101 1.00 62.81 109 LYS A O 1
ATOM 856 N N . ILE A 1 110 ? -5.485 -9.006 1.315 1.00 68.88 110 ILE A N 1
ATOM 857 C CA . ILE A 1 110 ? -4.555 -8.559 0.270 1.00 68.88 110 ILE A CA 1
ATOM 858 C C . ILE A 1 110 ? -4.613 -9.517 -0.922 1.00 68.88 110 ILE A C 1
ATOM 860 O O . ILE A 1 110 ? -4.900 -9.104 -2.042 1.00 68.88 110 ILE A O 1
ATOM 864 N N . LEU A 1 111 ? -4.453 -10.819 -0.666 1.00 72.56 111 LEU A N 1
ATOM 865 C CA . LEU A 1 111 ? -4.547 -11.847 -1.703 1.00 72.56 111 LEU A CA 1
ATOM 866 C C . LEU A 1 111 ? -5.952 -11.928 -2.313 1.00 72.56 111 LEU A C 1
ATOM 868 O O . LEU A 1 111 ? -6.084 -12.252 -3.484 1.00 72.56 111 LEU A O 1
ATOM 872 N N . LYS A 1 112 ? -7.009 -11.611 -1.561 1.00 76.62 112 LYS A N 1
ATOM 873 C CA . LYS A 1 112 ? -8.390 -11.549 -2.054 1.00 76.62 112 LYS A CA 1
ATOM 874 C C . LYS A 1 112 ? -8.618 -10.325 -2.934 1.00 76.62 112 LYS A C 1
ATOM 876 O O . LYS A 1 112 ? -9.286 -10.450 -3.949 1.00 76.62 112 LYS A O 1
ATOM 881 N N . LEU A 1 113 ? -8.060 -9.166 -2.585 1.00 78.62 113 LEU A N 1
ATOM 882 C CA . LEU A 1 113 ? -8.083 -7.975 -3.435 1.00 78.62 113 LEU A CA 1
ATOM 883 C C . LEU A 1 113 ? -7.325 -8.236 -4.740 1.00 78.62 113 LEU A C 1
ATOM 885 O O . LEU A 1 113 ? -7.862 -7.952 -5.808 1.00 78.62 113 LEU A O 1
ATOM 889 N N . ALA A 1 114 ? -6.150 -8.868 -4.656 1.00 81.88 114 ALA A N 1
ATOM 890 C CA . ALA A 1 114 ? -5.413 -9.325 -5.828 1.00 81.88 114 ALA A CA 1
ATOM 891 C C . ALA A 1 114 ? -6.238 -10.328 -6.650 1.00 81.88 114 ALA A C 1
ATOM 893 O O . ALA A 1 114 ? -6.426 -10.102 -7.835 1.00 81.88 114 ALA A O 1
ATOM 894 N N . LYS A 1 115 ? -6.840 -11.356 -6.030 1.00 83.88 115 LYS A N 1
ATOM 895 C CA . LYS A 1 115 ? -7.710 -12.342 -6.706 1.00 83.88 115 LYS A CA 1
ATOM 896 C C . LYS A 1 115 ? -8.966 -11.741 -7.330 1.00 83.88 115 LYS A C 1
ATOM 898 O O . LYS A 1 115 ? -9.430 -12.234 -8.348 1.00 83.88 115 LYS A O 1
ATOM 903 N N . ASN A 1 116 ? -9.538 -10.693 -6.744 1.00 84.69 116 ASN A N 1
ATOM 904 C CA . ASN A 1 116 ? -10.686 -10.012 -7.341 1.00 84.69 116 ASN A CA 1
ATOM 905 C C . ASN A 1 116 ? -10.296 -9.342 -8.663 1.00 84.69 116 ASN A C 1
ATOM 907 O O . ASN A 1 116 ? -11.096 -9.320 -9.594 1.00 84.69 116 ASN A O 1
ATOM 911 N N . ALA A 1 117 ? -9.081 -8.791 -8.734 1.00 83.88 117 ALA A N 1
ATOM 912 C CA . ALA A 1 117 ? -8.550 -8.226 -9.962 1.00 83.88 117 ALA A CA 1
ATOM 913 C C . ALA A 1 117 ? -8.048 -9.325 -10.908 1.00 83.88 117 ALA A C 1
ATOM 915 O O . ALA A 1 117 ? -8.333 -9.246 -12.094 1.00 83.88 117 ALA A O 1
ATOM 916 N N . ASP A 1 118 ? -7.334 -10.332 -10.403 1.00 88.19 118 ASP A N 1
ATOM 917 C CA . ASP A 1 118 ? -6.643 -11.414 -11.115 1.00 88.19 118 ASP A CA 1
ATOM 918 C C . ASP A 1 118 ? -6.940 -12.790 -10.469 1.00 88.19 118 ASP A C 1
ATOM 920 O O . ASP A 1 118 ? -6.156 -13.273 -9.644 1.00 88.19 118 ASP A O 1
ATOM 924 N N . PRO A 1 119 ? -8.070 -13.446 -10.809 1.00 89.12 119 PRO A N 1
ATOM 925 C CA . PRO A 1 119 ? -8.533 -14.662 -10.124 1.00 89.12 119 PRO A CA 1
ATOM 926 C C . PRO A 1 119 ? -7.547 -15.832 -10.142 1.00 89.12 119 PRO A C 1
ATOM 928 O O . PRO A 1 119 ? -7.509 -16.618 -9.195 1.00 89.12 119 PRO A O 1
ATOM 931 N N . THR A 1 120 ? -6.751 -15.945 -11.205 1.00 88.31 120 THR A N 1
ATOM 932 C CA . THR A 1 120 ? -5.744 -16.999 -11.393 1.00 88.31 120 THR A CA 1
ATOM 933 C C . THR A 1 120 ? -4.376 -16.622 -10.830 1.00 88.31 120 THR A C 1
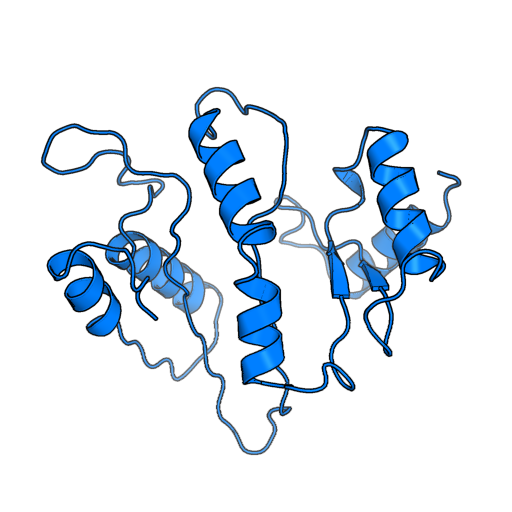ATOM 935 O O . THR A 1 120 ? -3.485 -17.466 -10.829 1.00 88.31 120 THR A O 1
ATOM 938 N N . MET A 1 121 ? -4.193 -15.382 -10.358 1.00 86.19 121 MET A N 1
ATOM 939 C CA . MET A 1 121 ? -2.923 -14.830 -9.860 1.00 86.19 121 MET A CA 1
ATOM 940 C C . MET A 1 121 ? -1.762 -14.895 -10.871 1.00 86.19 121 MET A C 1
ATOM 942 O O . MET A 1 121 ? -0.602 -14.713 -10.512 1.00 86.19 121 MET A O 1
ATOM 946 N N . THR A 1 122 ? -2.053 -15.123 -12.154 1.00 90.81 122 THR A N 1
ATOM 947 C CA . THR A 1 122 ? -1.050 -15.312 -13.215 1.00 90.81 122 THR A CA 1
ATOM 948 C C . THR A 1 122 ? -0.334 -14.028 -13.614 1.00 90.81 122 THR A C 1
ATOM 950 O O . THR A 1 122 ? 0.736 -14.087 -14.210 1.00 90.81 122 THR A O 1
ATOM 953 N N . ARG A 1 123 ? -0.915 -12.869 -13.292 1.00 90.56 123 ARG A N 1
ATOM 954 C CA . ARG A 1 123 ? -0.345 -11.536 -13.529 1.00 90.56 123 ARG A CA 1
ATOM 955 C C . ARG A 1 123 ? -0.151 -10.758 -12.227 1.00 90.56 123 ARG A C 1
ATOM 957 O O . ARG A 1 123 ? -0.151 -9.529 -12.223 1.00 90.56 123 ARG A O 1
ATOM 964 N N . THR A 1 124 ? -0.005 -11.482 -11.122 1.00 88.62 124 THR A N 1
ATOM 965 C CA . THR A 1 124 ? 0.238 -10.926 -9.794 1.00 88.62 124 THR A CA 1
ATOM 966 C C . THR A 1 124 ? 1.684 -11.198 -9.394 1.00 88.62 124 THR A C 1
ATOM 968 O O . THR A 1 124 ? 2.134 -12.340 -9.435 1.00 88.62 124 THR A O 1
ATOM 971 N N . MET A 1 125 ? 2.400 -10.150 -8.986 1.00 89.25 125 MET A N 1
ATOM 972 C CA . MET A 1 125 ? 3.722 -10.248 -8.362 1.00 89.25 125 MET A CA 1
ATOM 973 C C . MET A 1 125 ? 3.701 -9.610 -6.979 1.00 89.25 125 MET A C 1
ATOM 975 O O . MET A 1 125 ? 2.931 -8.680 -6.731 1.00 89.25 125 MET A O 1
ATOM 979 N N . ALA A 1 126 ? 4.560 -10.094 -6.089 1.00 85.19 126 ALA A N 1
ATOM 980 C CA . ALA A 1 126 ? 4.731 -9.516 -4.766 1.00 85.19 126 ALA A CA 1
ATOM 981 C C . ALA A 1 126 ? 5.997 -8.659 -4.715 1.00 85.19 126 ALA A C 1
ATOM 983 O O . ALA A 1 126 ? 7.074 -9.093 -5.122 1.00 85.19 126 ALA A O 1
ATOM 984 N N . VAL A 1 127 ? 5.867 -7.451 -4.171 1.00 88.00 127 VAL A N 1
ATOM 985 C CA . VAL A 1 127 ? 6.986 -6.533 -3.952 1.00 88.00 127 VAL A CA 1
ATOM 986 C C . VAL A 1 127 ? 7.138 -6.302 -2.454 1.00 88.00 127 VAL A C 1
ATOM 988 O O . VAL A 1 127 ? 6.259 -5.743 -1.802 1.00 88.00 127 VAL A O 1
ATOM 991 N N . LEU A 1 128 ? 8.261 -6.751 -1.906 1.00 84.00 128 LEU A N 1
ATOM 992 C CA . LEU A 1 128 ? 8.671 -6.512 -0.530 1.00 84.00 128 LEU A CA 1
ATOM 993 C C . LEU A 1 128 ? 9.427 -5.181 -0.478 1.00 84.00 128 LEU A C 1
ATOM 995 O O . LEU A 1 128 ? 10.349 -4.946 -1.260 1.00 84.00 128 LEU A O 1
ATOM 999 N N . THR A 1 129 ? 9.034 -4.295 0.432 1.00 85.62 129 THR A N 1
ATOM 1000 C CA . THR A 1 129 ? 9.608 -2.947 0.542 1.00 85.62 129 THR A CA 1
ATOM 1001 C C . THR A 1 129 ? 10.269 -2.736 1.899 1.00 85.62 129 THR A C 1
ATOM 1003 O O . THR A 1 129 ? 10.035 -3.496 2.839 1.00 85.62 129 THR A O 1
ATOM 1006 N N . LYS A 1 130 ? 11.085 -1.679 1.995 1.00 83.06 130 LYS A N 1
ATOM 1007 C CA . LYS A 1 130 ? 11.831 -1.291 3.207 1.00 83.06 130 LYS A CA 1
ATOM 1008 C C . LYS A 1 130 ? 12.721 -2.418 3.767 1.00 83.06 130 LYS A C 1
ATOM 1010 O O . LYS A 1 130 ? 12.629 -2.744 4.953 1.00 83.06 130 LYS A O 1
ATOM 1015 N N . PRO A 1 131 ? 13.580 -3.037 2.933 1.00 84.69 131 PRO A N 1
ATOM 1016 C CA . PRO A 1 131 ? 14.460 -4.122 3.371 1.00 84.69 131 PRO A CA 1
ATOM 1017 C C . PRO A 1 131 ? 15.465 -3.683 4.443 1.00 84.69 131 PRO A C 1
ATOM 1019 O O . PRO A 1 131 ? 15.959 -4.506 5.202 1.00 84.69 131 PRO A O 1
ATOM 1022 N N . ASP A 1 132 ? 15.745 -2.386 4.533 1.00 83.25 132 ASP A N 1
ATOM 1023 C CA . ASP A 1 132 ? 16.588 -1.754 5.544 1.00 83.25 132 ASP A CA 1
ATOM 1024 C C . ASP A 1 132 ? 16.035 -1.865 6.974 1.00 83.25 132 ASP A C 1
ATOM 1026 O O . ASP A 1 132 ? 16.809 -1.809 7.925 1.00 83.25 132 ASP A O 1
ATOM 1030 N N . LEU A 1 133 ? 14.725 -2.081 7.136 1.00 80.38 133 LEU A N 1
ATOM 1031 C CA . LEU A 1 133 ? 14.100 -2.300 8.445 1.00 80.38 133 LEU A CA 1
ATOM 1032 C C . LEU A 1 133 ? 14.127 -3.774 8.888 1.00 80.38 133 LEU A C 1
ATOM 1034 O O . LEU A 1 133 ? 13.800 -4.085 10.034 1.00 80.38 133 LEU A O 1
ATOM 1038 N N . ALA A 1 134 ? 14.518 -4.700 8.008 1.00 77.75 134 ALA A N 1
ATOM 1039 C CA . ALA A 1 134 ? 14.652 -6.115 8.339 1.00 77.75 134 ALA A CA 1
ATOM 1040 C C . ALA A 1 134 ? 16.016 -6.383 8.996 1.00 77.75 134 ALA A C 1
ATOM 1042 O O . ALA A 1 134 ? 16.950 -6.842 8.345 1.00 77.75 134 ALA A O 1
ATOM 1043 N N . ILE A 1 135 ? 16.139 -6.088 10.292 1.00 76.81 135 ILE A N 1
ATOM 1044 C CA . ILE A 1 135 ? 17.396 -6.256 11.049 1.00 76.81 135 ILE A CA 1
ATOM 1045 C C . ILE A 1 135 ? 17.662 -7.704 11.497 1.00 76.81 135 ILE A C 1
ATOM 1047 O O . ILE A 1 135 ? 18.809 -8.092 11.702 1.00 76.81 135 ILE A O 1
ATOM 1051 N N . GLU A 1 136 ? 16.614 -8.515 11.660 1.00 76.81 136 GLU A N 1
ATOM 1052 C CA . GLU A 1 136 ? 16.738 -9.908 12.098 1.00 76.81 136 GLU A CA 1
ATOM 1053 C C . GLU A 1 136 ? 17.135 -10.817 10.926 1.00 76.81 136 GLU A C 1
ATOM 1055 O O . GLU A 1 136 ? 16.415 -10.890 9.927 1.00 76.81 136 GLU A O 1
ATOM 1060 N N . GLN A 1 137 ? 18.212 -11.596 11.082 1.00 78.00 137 GLN A N 1
ATOM 1061 C CA . GLN A 1 137 ? 18.670 -12.561 10.068 1.00 78.00 137 GLN A CA 1
ATOM 1062 C C . GLN A 1 137 ? 17.575 -13.546 9.638 1.00 78.00 137 GLN A C 1
ATOM 1064 O O . GLN A 1 137 ? 17.489 -13.923 8.474 1.00 78.00 137 GLN A O 1
ATOM 1069 N N . THR A 1 138 ? 16.696 -13.950 10.556 1.00 71.44 138 THR A N 1
ATOM 1070 C CA . THR A 1 138 ? 15.568 -14.846 10.260 1.00 71.44 138 THR A CA 1
ATOM 1071 C C . THR A 1 138 ? 14.558 -14.203 9.307 1.00 71.44 138 THR A C 1
ATOM 1073 O O . THR A 1 138 ? 14.083 -14.856 8.378 1.00 71.44 138 THR A O 1
ATOM 1076 N N . THR A 1 139 ? 14.258 -12.917 9.503 1.00 73.25 139 THR A N 1
ATOM 1077 C CA . THR A 1 139 ? 13.359 -12.138 8.641 1.00 73.25 139 THR A CA 1
ATOM 1078 C C . THR A 1 139 ? 13.995 -11.898 7.272 1.00 73.25 139 THR A C 1
ATOM 1080 O O . THR A 1 139 ? 13.332 -12.071 6.248 1.00 73.25 139 THR A O 1
ATOM 1083 N N . GLN A 1 140 ? 15.293 -11.582 7.236 1.00 79.00 140 GLN A N 1
ATOM 1084 C CA . GLN A 1 140 ? 16.052 -11.461 5.988 1.00 79.00 140 GLN A CA 1
ATOM 1085 C C . GLN A 1 140 ? 16.056 -12.780 5.206 1.00 79.00 140 GLN A C 1
ATOM 1087 O O . GLN A 1 140 ? 15.711 -12.799 4.025 1.00 79.00 140 GLN A O 1
ATOM 1092 N N . GLN A 1 141 ? 16.356 -13.902 5.868 1.00 78.69 141 GLN A N 1
ATOM 1093 C CA . GLN A 1 141 ? 16.374 -15.223 5.240 1.00 78.69 141 GLN A CA 1
ATOM 1094 C C . GLN A 1 141 ? 14.994 -15.619 4.705 1.00 78.69 141 GLN A C 1
ATOM 1096 O O . GLN A 1 141 ? 14.893 -16.170 3.610 1.00 78.69 141 GLN A O 1
ATOM 1101 N N . PHE A 1 142 ? 13.924 -15.290 5.433 1.00 76.88 142 PHE A N 1
ATOM 1102 C CA . PHE A 1 142 ? 12.556 -15.509 4.971 1.00 76.88 142 PHE A CA 1
ATOM 1103 C C . PHE A 1 142 ? 12.257 -14.738 3.678 1.00 76.88 142 PHE A C 1
ATOM 1105 O O . PHE A 1 142 ? 11.677 -15.309 2.752 1.00 76.88 142 PHE A O 1
ATOM 1112 N N . ALA A 1 143 ? 12.664 -13.469 3.586 1.00 78.12 143 ALA A N 1
ATOM 1113 C CA . ALA A 1 143 ? 12.504 -12.673 2.370 1.00 78.12 143 ALA A CA 1
ATOM 1114 C C . ALA A 1 143 ? 13.332 -13.246 1.204 1.00 78.12 143 ALA A C 1
ATOM 1116 O O . ALA A 1 143 ? 12.805 -13.408 0.102 1.00 78.12 143 ALA A O 1
ATOM 1117 N N . ILE A 1 144 ? 14.589 -13.630 1.458 1.00 83.25 144 ILE A N 1
ATOM 1118 C CA . ILE A 1 144 ? 15.477 -14.260 0.466 1.00 83.25 144 ILE A CA 1
ATOM 1119 C C . ILE A 1 144 ? 14.854 -15.549 -0.082 1.00 83.25 144 ILE A C 1
ATOM 1121 O O . ILE A 1 144 ? 14.841 -15.758 -1.293 1.00 83.25 144 ILE A O 1
ATOM 1125 N N . ASP A 1 145 ? 14.295 -16.404 0.776 1.00 80.19 145 ASP A N 1
ATOM 1126 C CA . ASP A 1 145 ? 13.692 -17.669 0.349 1.00 80.19 145 ASP A CA 1
ATOM 1127 C C . ASP A 1 145 ? 12.474 -17.477 -0.578 1.00 80.19 145 ASP A C 1
ATOM 1129 O O . ASP A 1 145 ? 12.263 -18.304 -1.470 1.00 80.19 145 ASP A O 1
ATOM 1133 N N . HIS A 1 146 ? 11.701 -16.393 -0.416 1.00 78.88 146 HIS A N 1
ATOM 1134 C CA . HIS A 1 146 ? 10.595 -16.056 -1.326 1.00 78.88 146 HIS A CA 1
ATOM 1135 C C . HIS A 1 146 ? 11.106 -15.597 -2.693 1.00 78.88 146 HIS A C 1
ATOM 1137 O O . HIS A 1 146 ? 10.643 -16.098 -3.717 1.00 78.88 146 HIS A O 1
ATOM 1143 N N . VAL A 1 147 ? 12.093 -14.695 -2.719 1.00 84.25 147 VAL A N 1
ATOM 1144 C CA . VAL A 1 147 ? 12.690 -14.191 -3.972 1.00 84.25 147 VAL A CA 1
ATOM 1145 C C . VAL A 1 147 ? 13.383 -15.307 -4.751 1.00 84.25 147 VAL A C 1
ATOM 1147 O O . VAL A 1 147 ? 13.283 -15.369 -5.971 1.00 84.25 147 VAL A O 1
ATOM 1150 N N . MET A 1 148 ? 14.035 -16.237 -4.050 1.00 84.75 148 MET A N 1
ATOM 1151 C CA . MET A 1 148 ? 14.697 -17.398 -4.655 1.00 84.75 148 MET A CA 1
ATOM 1152 C C . MET A 1 148 ? 13.717 -18.497 -5.102 1.00 84.75 148 MET A C 1
ATOM 1154 O O . MET A 1 148 ? 14.147 -19.570 -5.519 1.00 84.75 148 MET A O 1
ATOM 1158 N N . GLY A 1 149 ? 12.402 -18.276 -4.985 1.00 76.62 149 GLY A N 1
ATOM 1159 C CA . GLY A 1 149 ? 11.377 -19.198 -5.473 1.00 76.62 149 GLY A CA 1
ATOM 1160 C C . GLY A 1 149 ? 11.230 -20.489 -4.664 1.00 76.62 149 GLY A C 1
ATOM 1161 O O . GLY A 1 149 ? 10.505 -21.389 -5.084 1.00 76.62 149 GLY A O 1
ATOM 1162 N N . LYS A 1 150 ? 11.853 -20.597 -3.481 1.00 70.44 150 LYS A N 1
ATOM 1163 C CA . LYS A 1 150 ? 11.749 -21.794 -2.621 1.00 70.44 150 LYS A CA 1
ATOM 1164 C C . LYS A 1 150 ? 10.343 -21.987 -2.039 1.00 70.44 150 LYS A C 1
ATOM 1166 O O . LYS A 1 150 ? 10.035 -23.051 -1.507 1.00 70.44 150 LYS A O 1
ATOM 1171 N N . ARG A 1 151 ? 9.506 -20.947 -2.111 1.00 60.81 151 ARG A N 1
ATOM 1172 C CA . ARG A 1 151 ? 8.114 -20.902 -1.642 1.00 60.81 151 ARG A CA 1
ATOM 1173 C C . ARG A 1 151 ? 7.228 -20.152 -2.645 1.00 60.81 151 ARG A C 1
ATOM 1175 O O . ARG A 1 151 ? 6.579 -19.187 -2.276 1.00 60.81 151 ARG A O 1
ATOM 1182 N N . SER A 1 152 ? 7.282 -20.524 -3.925 1.00 62.22 152 SER A N 1
ATOM 1183 C CA . SER A 1 152 ? 6.600 -19.759 -4.977 1.00 62.22 152 SER A CA 1
ATOM 1184 C C . SER A 1 152 ? 5.140 -20.184 -5.166 1.00 62.22 152 SER A C 1
ATOM 1186 O O . SER A 1 152 ? 4.856 -21.195 -5.805 1.00 62.22 152 SER A O 1
ATOM 1188 N N . ASP A 1 153 ? 4.212 -19.400 -4.622 1.00 74.62 153 ASP A N 1
ATOM 1189 C CA . ASP A 1 153 ? 2.770 -19.443 -4.904 1.00 74.62 153 ASP A CA 1
ATOM 1190 C C . ASP A 1 153 ? 2.327 -18.402 -5.951 1.00 74.62 153 ASP A C 1
ATOM 1192 O O . ASP A 1 153 ? 1.177 -18.424 -6.393 1.00 74.62 153 ASP A O 1
ATOM 1196 N N . LEU A 1 154 ? 3.237 -17.530 -6.403 1.00 80.56 154 LEU A N 1
ATOM 1197 C CA . LEU A 1 154 ? 2.988 -16.520 -7.434 1.00 80.56 154 LEU A CA 1
ATOM 1198 C C . LEU A 1 154 ? 3.823 -16.801 -8.696 1.00 80.56 154 LEU A C 1
ATOM 1200 O O . LEU A 1 154 ? 5.051 -16.772 -8.622 1.00 80.56 154 LEU A O 1
ATOM 1204 N N . PRO A 1 155 ? 3.202 -17.001 -9.876 1.00 85.50 155 PRO A N 1
ATOM 1205 C CA . PRO A 1 155 ? 3.922 -17.274 -11.125 1.00 85.50 155 PRO A CA 1
ATOM 1206 C C . PRO A 1 155 ? 4.935 -16.197 -11.534 1.00 85.50 155 PRO A C 1
ATOM 1208 O O . PRO A 1 155 ? 5.958 -16.525 -12.127 1.00 85.50 155 PRO A O 1
ATOM 1211 N N . LEU A 1 156 ? 4.671 -14.924 -11.214 1.00 89.00 156 LEU A N 1
ATOM 1212 C CA . LEU A 1 156 ? 5.604 -13.821 -11.478 1.00 89.00 156 LEU A CA 1
ATOM 1213 C C . LEU A 1 156 ? 6.654 -13.630 -10.371 1.00 89.00 156 LEU A C 1
ATOM 1215 O O . LEU A 1 156 ? 7.540 -12.797 -10.519 1.00 89.00 156 LEU A O 1
ATOM 1219 N N . GLY A 1 157 ? 6.575 -14.391 -9.278 1.00 87.75 157 GLY A N 1
ATOM 1220 C CA . GLY A 1 157 ? 7.552 -14.377 -8.197 1.00 87.75 157 GLY A CA 1
ATOM 1221 C C . GLY A 1 157 ? 7.474 -13.174 -7.250 1.00 87.75 157 GLY A C 1
ATOM 1222 O O . GLY A 1 157 ? 6.475 -12.450 -7.165 1.00 87.75 157 GLY A O 1
ATOM 1223 N N . TYR A 1 158 ? 8.567 -13.014 -6.502 1.00 87.56 158 TYR A N 1
ATOM 1224 C CA . TYR A 1 158 ? 8.743 -12.038 -5.431 1.00 87.56 158 TYR A CA 1
ATOM 1225 C C . TYR A 1 158 ? 9.958 -11.163 -5.721 1.00 87.56 158 TYR A C 1
ATOM 1227 O O . TYR A 1 158 ? 11.018 -11.667 -6.087 1.00 87.56 158 TYR A O 1
ATOM 1235 N N . TYR A 1 159 ? 9.818 -9.865 -5.484 1.00 90.25 159 TYR A N 1
ATOM 1236 C CA . TYR A 1 159 ? 10.874 -8.872 -5.659 1.00 90.25 159 TYR A CA 1
ATOM 1237 C C . TYR A 1 159 ? 11.072 -8.093 -4.363 1.00 90.25 159 TYR A C 1
ATOM 1239 O O . TYR A 1 159 ? 10.131 -7.928 -3.588 1.00 90.25 159 TYR A O 1
ATOM 1247 N N . ILE A 1 160 ? 12.284 -7.593 -4.128 1.00 89.31 160 ILE A N 1
ATOM 1248 C CA . ILE A 1 160 ? 12.586 -6.695 -3.008 1.00 89.31 160 ILE A CA 1
ATOM 1249 C C . ILE A 1 160 ? 13.076 -5.376 -3.596 1.00 89.31 160 ILE A C 1
ATOM 1251 O O . ILE A 1 160 ? 13.952 -5.385 -4.457 1.00 89.31 160 ILE A O 1
ATOM 1255 N N . VAL A 1 161 ? 12.525 -4.259 -3.124 1.00 90.62 161 VAL A N 1
ATOM 1256 C CA . VAL A 1 161 ? 12.918 -2.908 -3.550 1.00 90.62 161 VAL A CA 1
ATOM 1257 C C . VAL A 1 161 ? 13.249 -2.032 -2.348 1.00 90.62 161 VAL A C 1
ATOM 1259 O O . VAL A 1 161 ? 12.593 -2.109 -1.301 1.00 90.62 161 VAL A O 1
ATOM 1262 N N . LYS A 1 162 ? 14.251 -1.164 -2.498 1.00 88.12 162 LYS A N 1
ATOM 1263 C CA . LYS A 1 162 ? 14.581 -0.137 -1.507 1.00 88.12 162 LYS A CA 1
ATOM 1264 C C . LYS A 1 162 ? 14.047 1.211 -1.978 1.00 88.12 162 LYS A C 1
ATOM 1266 O O . LYS A 1 162 ? 14.612 1.862 -2.850 1.00 88.12 162 LYS A O 1
ATOM 1271 N N . ASN A 1 163 ? 12.971 1.646 -1.334 1.00 85.12 163 ASN A N 1
ATOM 1272 C CA . ASN A 1 163 ? 12.353 2.943 -1.586 1.00 85.12 163 ASN A CA 1
ATOM 1273 C C . ASN A 1 163 ? 13.011 4.054 -0.749 1.00 85.12 163 ASN A C 1
ATOM 1275 O O . ASN A 1 163 ? 13.777 3.784 0.176 1.00 85.12 163 ASN A O 1
ATOM 1279 N N . ARG A 1 164 ? 12.679 5.313 -1.059 1.00 82.81 164 ARG A N 1
ATOM 1280 C CA . ARG A 1 164 ? 13.092 6.485 -0.269 1.00 82.81 164 ARG A CA 1
ATOM 1281 C C . ARG A 1 164 ? 12.603 6.380 1.176 1.00 82.81 164 ARG A C 1
ATOM 1283 O O . ARG A 1 164 ? 11.455 5.995 1.414 1.00 82.81 164 ARG A O 1
ATOM 1290 N N . GLY A 1 165 ? 13.462 6.764 2.118 1.00 76.56 165 GLY A N 1
ATOM 1291 C CA . GLY A 1 165 ? 13.086 6.905 3.520 1.00 76.56 165 GLY A CA 1
ATOM 1292 C C . GLY A 1 165 ? 12.220 8.149 3.780 1.00 76.56 165 GLY A C 1
ATOM 1293 O O . GLY A 1 165 ? 12.103 9.017 2.912 1.00 76.56 165 GLY A O 1
ATOM 1294 N N . PRO A 1 166 ? 11.628 8.275 4.982 1.00 71.25 166 PRO A N 1
ATOM 1295 C CA . PRO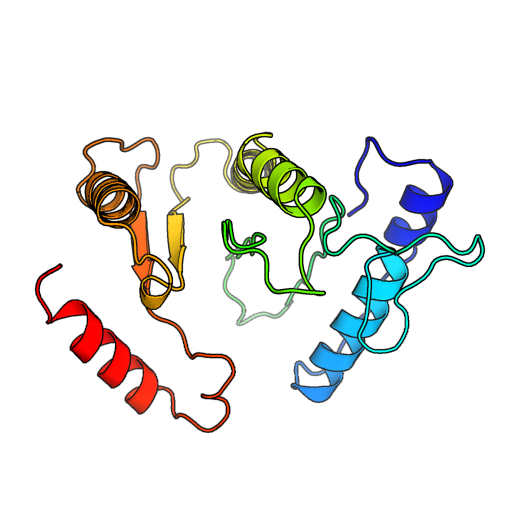 A 1 166 ? 10.883 9.472 5.387 1.00 71.25 166 PRO A CA 1
ATOM 1296 C C . PRO A 1 166 ? 11.705 10.767 5.278 1.00 71.25 166 PRO A C 1
ATOM 1298 O O . PRO A 1 166 ? 11.170 11.804 4.893 1.00 71.25 166 PRO A O 1
ATOM 1301 N N . ASP A 1 167 ? 13.011 10.680 5.541 1.00 76.44 167 ASP A N 1
ATOM 1302 C CA . ASP A 1 167 ? 13.935 11.822 5.541 1.00 76.44 167 ASP A CA 1
ATOM 1303 C C . ASP A 1 167 ? 14.523 12.135 4.149 1.00 76.44 167 ASP A C 1
ATOM 1305 O O . ASP A 1 167 ? 15.273 13.093 3.972 1.00 76.44 167 ASP A O 1
ATOM 1309 N N . ASP A 1 168 ? 14.143 11.368 3.123 1.00 80.44 168 ASP A N 1
ATOM 1310 C CA . ASP A 1 168 ? 14.698 11.447 1.767 1.00 80.44 168 ASP A CA 1
ATOM 1311 C C . ASP A 1 168 ? 13.839 12.292 0.807 1.00 80.44 168 ASP A C 1
ATOM 1313 O O . ASP A 1 168 ? 13.911 12.133 -0.416 1.00 80.44 168 ASP A O 1
ATOM 1317 N N . ALA A 1 169 ? 13.010 13.198 1.335 1.00 75.06 169 ALA A N 1
ATOM 1318 C CA . ALA A 1 169 ? 12.026 13.959 0.556 1.00 75.06 169 ALA A CA 1
ATOM 1319 C C . ALA A 1 169 ? 12.633 14.725 -0.639 1.00 75.06 169 ALA A C 1
ATOM 1321 O O . ALA A 1 169 ? 11.985 14.862 -1.677 1.00 75.06 169 ALA A O 1
ATOM 1322 N N . ASN A 1 170 ? 13.889 15.166 -0.516 1.00 82.88 170 ASN A N 1
ATOM 1323 C CA . ASN A 1 170 ? 14.603 15.932 -1.542 1.00 82.88 170 ASN A CA 1
ATOM 1324 C C . ASN A 1 170 ? 15.482 15.076 -2.470 1.00 82.88 170 ASN A C 1
ATOM 1326 O O . ASN A 1 170 ? 16.123 15.629 -3.364 1.00 82.88 170 ASN A O 1
ATOM 1330 N N . LYS A 1 171 ? 15.551 13.750 -2.280 1.00 84.62 171 LYS A N 1
ATOM 1331 C CA . LYS A 1 171 ? 16.368 12.892 -3.150 1.00 84.62 171 LYS A CA 1
ATOM 1332 C C . LYS A 1 171 ? 15.773 12.820 -4.552 1.00 84.62 171 LYS A C 1
ATOM 1334 O O . LYS A 1 171 ? 14.558 12.723 -4.721 1.00 84.62 171 LYS A O 1
ATOM 1339 N N . SER A 1 172 ? 16.625 12.819 -5.573 1.00 87.62 172 SER A N 1
ATOM 1340 C CA . SER A 1 172 ? 16.211 12.578 -6.958 1.00 87.62 172 SER A CA 1
ATOM 1341 C C . SER A 1 172 ? 15.905 11.093 -7.204 1.00 87.62 172 SER A C 1
ATOM 1343 O O . SER A 1 172 ? 16.136 10.229 -6.352 1.00 87.62 172 SER A O 1
ATOM 1345 N N . LEU A 1 173 ? 15.304 10.764 -8.354 1.00 86.25 173 LEU A N 1
ATOM 1346 C CA . LEU A 1 173 ? 15.068 9.364 -8.736 1.00 86.25 173 LEU A CA 1
ATOM 1347 C C . LEU A 1 173 ? 16.398 8.619 -8.926 1.00 86.25 173 LEU A C 1
ATOM 1349 O O . LEU A 1 173 ? 16.562 7.511 -8.426 1.00 86.25 173 LEU A O 1
ATOM 1353 N N . GLU A 1 174 ? 17.361 9.266 -9.578 1.00 89.81 174 GLU A N 1
ATOM 1354 C CA . GLU A 1 174 ? 18.696 8.724 -9.854 1.00 89.81 174 GLU A CA 1
ATOM 1355 C C . GLU A 1 174 ? 19.486 8.446 -8.569 1.00 89.81 174 GLU A C 1
ATOM 1357 O O . GLU A 1 174 ? 20.141 7.407 -8.444 1.00 89.81 174 GLU A O 1
ATOM 1362 N N . GLN A 1 175 ? 19.387 9.349 -7.587 1.00 89.81 175 GLN A N 1
ATOM 1363 C CA . GLN A 1 175 ? 19.969 9.152 -6.259 1.00 89.81 175 GLN A CA 1
ATOM 1364 C C . GLN A 1 175 ? 19.330 7.948 -5.561 1.00 89.81 175 GLN A C 1
ATOM 1366 O O . GLN A 1 175 ? 20.049 7.075 -5.088 1.00 89.81 175 GLN A O 1
ATOM 1371 N N . GLY A 1 176 ? 17.996 7.838 -5.585 1.00 88.88 176 GLY A N 1
ATOM 1372 C CA . GLY A 1 176 ? 17.284 6.688 -5.015 1.00 88.88 176 GLY A CA 1
ATOM 1373 C C . GLY A 1 176 ? 17.704 5.348 -5.632 1.00 88.88 176 GLY A C 1
ATOM 1374 O O . GLY A 1 176 ? 17.985 4.399 -4.908 1.00 88.88 176 GLY A O 1
ATOM 1375 N N . GLN A 1 177 ? 17.839 5.280 -6.959 1.00 90.62 177 GLN A N 1
ATOM 1376 C CA . GLN A 1 177 ? 18.318 4.074 -7.650 1.00 90.62 177 GLN A CA 1
ATOM 1377 C C . GLN A 1 177 ? 19.775 3.735 -7.310 1.00 90.62 177 GLN A C 1
ATOM 1379 O O . GLN A 1 177 ? 20.164 2.568 -7.266 1.00 90.62 177 GLN A O 1
ATOM 1384 N N . THR A 1 178 ? 20.608 4.751 -7.094 1.00 91.69 178 THR A N 1
ATOM 1385 C CA . THR A 1 178 ? 22.007 4.558 -6.699 1.00 91.69 178 THR A CA 1
ATOM 1386 C C . THR A 1 178 ? 22.109 4.036 -5.268 1.00 91.69 178 THR A C 1
ATOM 1388 O O . THR A 1 178 ? 22.880 3.109 -5.014 1.00 91.69 178 THR A O 1
ATOM 1391 N N . ASP A 1 179 ? 21.283 4.553 -4.360 1.00 89.81 179 ASP A N 1
ATOM 1392 C CA . ASP A 1 179 ? 21.173 4.072 -2.981 1.00 89.81 179 ASP A CA 1
ATOM 1393 C C . ASP A 1 179 ? 20.654 2.628 -2.922 1.00 89.81 179 ASP A C 1
ATOM 1395 O O . ASP A 1 179 ? 21.164 1.821 -2.143 1.00 89.81 179 ASP A O 1
ATOM 1399 N N . GLU A 1 180 ? 19.669 2.287 -3.758 1.00 91.88 180 GLU A N 1
ATOM 1400 C CA . GLU A 1 180 ? 19.147 0.925 -3.890 1.00 91.88 180 GLU A CA 1
ATOM 1401 C C . GLU A 1 180 ? 20.230 -0.048 -4.367 1.00 91.88 180 GLU A C 1
ATOM 1403 O O . GLU A 1 180 ? 20.493 -1.054 -3.703 1.00 91.88 180 GLU A O 1
ATOM 1408 N N . ARG A 1 181 ? 20.928 0.277 -5.465 1.00 92.12 181 ARG A N 1
ATOM 1409 C CA . ARG A 1 181 ? 22.046 -0.538 -5.970 1.00 92.12 181 ARG A CA 1
ATOM 1410 C C . ARG A 1 181 ? 23.131 -0.723 -4.913 1.00 92.12 181 ARG A C 1
ATOM 1412 O O . ARG A 1 181 ? 23.615 -1.832 -4.713 1.00 92.12 181 ARG A O 1
ATOM 1419 N N . SER A 1 182 ? 23.483 0.351 -4.212 1.00 92.81 182 SER A N 1
ATOM 1420 C CA . SER A 1 182 ? 24.505 0.324 -3.159 1.00 92.81 182 SER A CA 1
ATOM 1421 C C . SER A 1 182 ? 24.078 -0.497 -1.942 1.00 92.81 182 SER A C 1
ATOM 1423 O O . SER A 1 182 ? 24.926 -1.051 -1.246 1.00 92.81 182 SER A O 1
ATOM 1425 N N . PHE A 1 183 ? 22.776 -0.571 -1.660 1.00 90.56 183 PHE A N 1
ATOM 1426 C CA . PHE A 1 183 ? 22.232 -1.403 -0.593 1.00 90.56 183 PHE A CA 1
ATOM 1427 C C . PHE A 1 183 ? 22.322 -2.890 -0.947 1.00 90.56 183 PHE A C 1
ATOM 1429 O O . PHE A 1 183 ? 22.887 -3.653 -0.170 1.00 90.56 183 PHE A O 1
ATOM 1436 N N . PHE A 1 184 ? 21.843 -3.287 -2.130 1.00 91.00 184 PHE A N 1
ATOM 1437 C CA . PHE A 1 184 ? 21.823 -4.695 -2.547 1.00 91.00 184 PHE A CA 1
ATOM 1438 C C . PHE A 1 184 ? 23.175 -5.241 -3.026 1.00 91.00 184 PHE A C 1
ATOM 1440 O O . PHE A 1 184 ? 23.330 -6.451 -3.152 1.00 91.00 184 PHE A O 1
ATOM 1447 N N . ALA A 1 185 ? 24.168 -4.383 -3.272 1.00 91.00 185 ALA A N 1
ATOM 1448 C CA . ALA A 1 185 ? 25.539 -4.815 -3.553 1.00 91.00 185 ALA A CA 1
ATOM 1449 C C . ALA A 1 185 ? 26.278 -5.348 -2.309 1.00 91.00 185 ALA A C 1
ATOM 1451 O O . ALA A 1 185 ? 27.348 -5.943 -2.438 1.00 91.00 185 ALA A O 1
ATOM 1452 N N . LYS A 1 186 ? 25.743 -5.116 -1.103 1.00 86.25 186 LYS A N 1
ATOM 1453 C CA . LYS A 1 186 ? 26.314 -5.622 0.149 1.00 86.25 186 LYS A CA 1
ATOM 1454 C C . LYS A 1 186 ? 25.841 -7.052 0.391 1.00 86.25 186 LYS A C 1
ATOM 1456 O O . LYS A 1 186 ? 24.700 -7.390 0.088 1.00 86.25 186 LYS A O 1
ATOM 1461 N N . THR A 1 187 ? 26.711 -7.886 0.953 1.00 73.94 187 THR A N 1
ATOM 1462 C CA . THR A 1 187 ? 26.308 -9.214 1.429 1.00 73.94 187 THR A CA 1
ATOM 1463 C C . THR A 1 187 ? 25.322 -9.080 2.597 1.00 73.94 187 THR A C 1
ATOM 1465 O O . THR A 1 187 ? 25.515 -8.163 3.402 1.00 73.94 187 THR A O 1
ATOM 1468 N N . PRO A 1 188 ? 24.302 -9.959 2.684 1.00 64.06 188 PRO A N 1
ATOM 1469 C CA . PRO A 1 188 ? 23.391 -10.029 3.828 1.00 64.06 188 PRO A CA 1
ATOM 1470 C C . PRO A 1 188 ? 24.125 -10.201 5.161 1.00 64.06 188 PRO A C 1
ATOM 1472 O O . PRO A 1 188 ? 25.161 -10.909 5.170 1.00 64.06 188 PRO A O 1
#

Organism: NCBI:txid933095